Protein AF-A0A7C4YV88-F1 (afdb_monomer_lite)

Structure (mmCIF, N/CA/C/O backbone):
data_AF-A0A7C4YV88-F1
#
_entry.id   AF-A0A7C4YV88-F1
#
loop_
_atom_site.group_PDB
_atom_site.id
_atom_site.type_symbol
_atom_site.label_atom_id
_atom_site.label_alt_id
_atom_site.label_comp_id
_atom_site.label_asym_id
_atom_site.label_entity_id
_atom_site.label_seq_id
_atom_site.pdbx_PDB_ins_code
_atom_site.Cartn_x
_atom_site.Cartn_y
_atom_site.Cartn_z
_atom_site.occupancy
_atom_site.B_iso_or_equiv
_atom_site.auth_seq_id
_atom_site.auth_comp_id
_atom_site.auth_asym_id
_atom_site.auth_atom_id
_atom_site.pdbx_PDB_model_num
ATOM 1 N N . MET A 1 1 ? -19.967 -22.115 -76.840 1.00 42.91 1 MET A N 1
ATOM 2 C CA . MET A 1 1 ? -19.398 -22.724 -75.615 1.00 42.91 1 MET A CA 1
ATOM 3 C C . MET A 1 1 ? -19.551 -21.742 -74.465 1.00 42.91 1 MET A C 1
ATOM 5 O O . MET A 1 1 ? -18.918 -20.696 -74.472 1.00 42.91 1 MET A O 1
ATOM 9 N N . VAL A 1 2 ? -20.457 -22.049 -73.540 1.00 42.09 2 VAL A N 1
ATOM 10 C CA . VAL A 1 2 ? -20.831 -21.215 -72.390 1.00 42.09 2 VAL A CA 1
ATOM 11 C C . VAL A 1 2 ? -19.817 -21.442 -71.265 1.00 42.09 2 VAL A C 1
ATOM 13 O O . VAL A 1 2 ? -19.615 -22.582 -70.854 1.00 42.09 2 VAL A O 1
ATOM 16 N N . LYS A 1 3 ? -19.170 -20.381 -70.766 1.00 50.91 3 LYS A N 1
ATOM 17 C CA . LYS A 1 3 ? -18.348 -20.429 -69.545 1.00 50.91 3 LYS A CA 1
ATOM 18 C C . LYS A 1 3 ? -18.977 -19.551 -68.467 1.00 50.91 3 LYS A C 1
ATOM 20 O O . LYS A 1 3 ? -18.713 -18.362 -68.365 1.00 50.91 3 LYS A O 1
ATOM 25 N N . SER A 1 4 ? -19.816 -20.192 -67.667 1.00 50.19 4 SER A N 1
ATOM 26 C CA . SER A 1 4 ? -20.224 -19.794 -66.322 1.00 50.19 4 SER A CA 1
ATOM 27 C C . SER A 1 4 ? -19.140 -20.179 -65.307 1.00 50.19 4 SER A C 1
ATOM 29 O O . SER A 1 4 ? -18.711 -21.335 -65.321 1.00 50.19 4 SER A O 1
ATOM 31 N N . LYS A 1 5 ? -18.738 -19.260 -64.416 1.00 51.72 5 LYS A N 1
ATOM 32 C CA . LYS A 1 5 ? -18.224 -19.522 -63.047 1.00 51.72 5 LYS A CA 1
ATOM 33 C C . LYS A 1 5 ? -17.896 -18.175 -62.380 1.00 51.72 5 LYS A C 1
ATOM 35 O O . LYS A 1 5 ? -17.014 -17.467 -62.840 1.00 51.72 5 LYS A O 1
ATOM 40 N N . LEU A 1 6 ? -18.780 -17.683 -61.509 1.00 47.38 6 LEU A N 1
ATOM 41 C CA . LEU A 1 6 ? -18.827 -17.924 -60.054 1.00 47.38 6 LEU A CA 1
ATOM 42 C C . LEU A 1 6 ? -17.802 -17.070 -59.293 1.00 47.38 6 LEU A C 1
ATOM 44 O O . LEU A 1 6 ? -16.628 -17.413 -59.201 1.00 47.38 6 LEU A O 1
ATOM 48 N N . ALA A 1 7 ? -18.303 -15.972 -58.727 1.00 54.31 7 ALA A N 1
ATOM 49 C CA . ALA A 1 7 ? -17.663 -15.227 -57.653 1.00 54.31 7 ALA A CA 1
ATOM 50 C C . ALA A 1 7 ? -17.874 -15.948 -56.307 1.00 54.31 7 ALA A C 1
ATOM 52 O O . ALA A 1 7 ? -18.979 -16.425 -56.045 1.00 54.31 7 ALA A O 1
ATOM 53 N N . PRO A 1 8 ? -16.867 -15.966 -55.424 1.00 54.22 8 PRO A N 1
ATOM 54 C CA . PRO A 1 8 ? -17.064 -16.021 -53.980 1.00 54.22 8 PRO A CA 1
ATOM 55 C C . PRO A 1 8 ? -16.525 -14.708 -53.385 1.00 54.22 8 PRO A C 1
ATOM 57 O O . PRO A 1 8 ? -15.460 -14.231 -53.751 1.00 54.22 8 PRO A O 1
ATOM 60 N N . GLY A 1 9 ? -17.235 -13.998 -52.525 1.00 44.97 9 GLY A N 1
ATOM 61 C CA . GLY A 1 9 ? -17.860 -14.494 -51.311 1.00 44.97 9 GLY A CA 1
ATOM 62 C C . GLY A 1 9 ? -17.464 -13.488 -50.237 1.00 44.97 9 GLY A C 1
ATOM 63 O O . GLY A 1 9 ? -16.348 -13.507 -49.729 1.00 44.97 9 GLY A O 1
ATOM 64 N N . THR A 1 10 ? -18.352 -12.533 -49.998 1.00 45.88 10 THR A N 1
ATOM 65 C CA . THR A 1 10 ? -18.213 -11.438 -49.044 1.00 45.88 10 THR A CA 1
ATOM 66 C C . THR A 1 10 ? -18.183 -12.029 -47.638 1.00 45.88 10 THR A C 1
ATOM 68 O O . THR A 1 10 ? -19.225 -12.374 -47.083 1.00 45.88 10 THR A O 1
ATOM 71 N N . THR A 1 11 ? -16.996 -12.187 -47.054 1.00 50.16 11 THR A N 1
ATOM 72 C CA . THR A 1 11 ? -16.868 -12.594 -45.654 1.00 50.16 11 THR A CA 1
ATOM 73 C C . THR A 1 11 ? -17.312 -11.428 -44.780 1.00 50.16 11 THR A C 1
ATOM 75 O O . THR A 1 11 ? -16.563 -10.482 -44.535 1.00 50.16 11 THR A O 1
ATOM 78 N N . GLN A 1 12 ? -18.568 -11.484 -44.341 1.00 45.22 12 GLN A N 1
ATOM 79 C CA . GLN A 1 12 ? -19.080 -10.688 -43.237 1.00 45.22 12 GLN A CA 1
ATOM 80 C C . GLN A 1 12 ? -18.243 -11.017 -41.996 1.00 45.22 12 GLN A C 1
ATOM 82 O O . GLN A 1 12 ? -18.415 -12.057 -41.367 1.00 45.22 12 GLN A O 1
ATOM 87 N N . ALA A 1 13 ? -17.304 -10.137 -41.656 1.00 46.19 13 ALA A N 1
ATOM 88 C CA . ALA A 1 13 ? -16.702 -10.124 -40.335 1.00 46.19 13 ALA A CA 1
ATOM 89 C C . ALA A 1 13 ? -17.758 -9.581 -39.365 1.00 46.19 13 ALA A C 1
ATOM 91 O O . ALA A 1 13 ? -17.918 -8.370 -39.203 1.00 46.19 13 ALA A O 1
ATOM 92 N N . GLU A 1 14 ? -18.521 -10.497 -38.768 1.00 42.34 14 GLU A N 1
ATOM 93 C CA . GLU A 1 14 ? -19.368 -10.223 -37.616 1.00 42.34 14 GLU A CA 1
ATOM 94 C C . GLU A 1 14 ? -18.524 -9.538 -36.539 1.00 42.34 14 GLU A C 1
ATOM 96 O O . GLU A 1 14 ? -17.633 -10.126 -35.921 1.00 42.34 14 GLU A O 1
ATOM 101 N N . GLY A 1 15 ? -18.799 -8.250 -36.332 1.00 41.09 15 GLY A N 1
ATOM 102 C CA . GLY A 1 15 ? -18.264 -7.484 -35.225 1.00 41.09 15 GLY A CA 1
ATOM 103 C C . GLY A 1 15 ? -18.666 -8.154 -33.919 1.00 41.09 15 GLY A C 1
ATOM 104 O O . GLY A 1 15 ? -19.808 -8.042 -33.470 1.00 41.09 15 GLY A O 1
ATOM 105 N N . ILE A 1 16 ? -17.703 -8.841 -33.306 1.00 46.28 16 ILE A N 1
ATOM 106 C CA . ILE A 1 16 ? -17.766 -9.344 -31.940 1.00 46.28 16 ILE A CA 1
ATOM 107 C C . ILE A 1 16 ? -18.037 -8.134 -31.047 1.00 46.28 16 ILE A C 1
ATOM 109 O O . ILE A 1 16 ? -17.133 -7.377 -30.687 1.00 46.28 16 ILE A O 1
ATOM 113 N N . LYS A 1 17 ? -19.318 -7.928 -30.722 1.00 46.97 17 LYS A N 1
ATOM 114 C CA . LYS A 1 17 ? -19.776 -6.969 -29.722 1.00 46.97 17 LYS A CA 1
ATOM 115 C C . LYS A 1 17 ? -18.948 -7.204 -28.467 1.00 46.97 17 LYS A C 1
ATOM 117 O O . LYS A 1 17 ? -19.039 -8.263 -27.844 1.00 46.97 17 LYS A O 1
ATOM 122 N N . GLN A 1 18 ? -18.115 -6.219 -28.134 1.00 46.09 18 GLN A N 1
ATOM 123 C CA . GLN A 1 18 ? -17.344 -6.172 -26.904 1.00 46.09 18 GLN A CA 1
ATOM 124 C C . GLN A 1 18 ? -18.315 -6.388 -25.745 1.00 46.09 18 GLN A C 1
ATOM 126 O O . GLN A 1 18 ? -19.081 -5.498 -25.378 1.00 46.09 18 GLN A O 1
ATOM 131 N N . ARG A 1 19 ? -18.326 -7.605 -25.195 1.00 41.31 19 ARG A N 1
ATOM 132 C CA . ARG A 1 19 ? -19.045 -7.900 -23.962 1.00 41.31 19 ARG A CA 1
ATOM 133 C C . ARG A 1 19 ? -18.463 -6.969 -22.909 1.00 41.31 19 ARG A C 1
ATOM 135 O O . ARG A 1 19 ? -17.307 -7.131 -22.517 1.00 41.31 19 ARG A O 1
ATOM 142 N N . HIS A 1 20 ? -19.254 -5.984 -22.491 1.00 45.34 20 HIS A N 1
ATOM 143 C CA . HIS A 1 20 ? -19.019 -5.207 -21.286 1.00 45.34 20 HIS A CA 1
ATOM 144 C C . HIS A 1 20 ? -18.694 -6.193 -20.159 1.00 45.34 20 HIS A C 1
ATOM 146 O O . HIS A 1 20 ? -19.582 -6.868 -19.641 1.00 45.34 20 HIS A O 1
ATOM 152 N N . ARG A 1 21 ? -17.407 -6.329 -19.813 1.00 40.47 21 ARG A N 1
ATOM 153 C CA . ARG A 1 21 ? -16.995 -7.047 -18.608 1.00 40.47 21 ARG A CA 1
ATOM 154 C C . ARG A 1 21 ? -17.594 -6.270 -17.445 1.00 40.47 21 ARG A C 1
ATOM 156 O O . ARG A 1 21 ? -17.123 -5.176 -17.133 1.00 40.47 21 ARG A O 1
ATOM 163 N N . LEU A 1 22 ? -18.666 -6.804 -16.866 1.00 42.97 22 LEU A N 1
ATOM 164 C CA . LEU A 1 22 ? -19.236 -6.283 -15.632 1.00 42.97 22 LEU A CA 1
ATOM 165 C C . LEU A 1 22 ? -18.100 -6.170 -14.599 1.00 42.97 22 LEU A C 1
ATOM 167 O O . LEU A 1 22 ? -17.268 -7.079 -14.513 1.00 42.97 22 LEU A O 1
ATOM 171 N N . PRO A 1 23 ? -18.004 -5.053 -13.860 1.00 47.19 23 PRO A N 1
ATOM 172 C CA . PRO A 1 23 ? -16.955 -4.877 -12.871 1.00 47.19 23 PRO A CA 1
ATOM 173 C C . PRO A 1 23 ? -17.086 -5.971 -11.811 1.00 47.19 23 PRO A C 1
ATOM 175 O O . PRO A 1 23 ? -18.147 -6.135 -11.210 1.00 47.19 23 PRO A O 1
ATOM 178 N N . ILE A 1 24 ? -16.000 -6.717 -11.604 1.00 53.12 24 ILE A N 1
ATOM 179 C CA . ILE A 1 24 ? -15.867 -7.716 -10.541 1.00 53.12 24 ILE A CA 1
ATOM 180 C C . ILE A 1 24 ? -16.246 -7.014 -9.228 1.00 53.12 24 ILE A C 1
ATOM 182 O O . ILE A 1 24 ? -15.620 -6.018 -8.859 1.00 53.12 24 ILE A O 1
ATOM 186 N N . ARG A 1 25 ? -17.318 -7.460 -8.560 1.00 57.09 25 ARG A N 1
ATOM 187 C CA . ARG A 1 25 ? -17.655 -6.993 -7.207 1.00 57.09 25 ARG A CA 1
ATOM 188 C C . ARG A 1 25 ? -16.553 -7.522 -6.293 1.00 57.09 25 ARG A C 1
ATOM 190 O O . ARG A 1 25 ? -16.516 -8.715 -6.031 1.00 57.09 25 ARG A O 1
ATOM 197 N N . MET A 1 26 ? -15.623 -6.654 -5.900 1.00 66.88 26 MET A N 1
ATOM 198 C CA . MET A 1 26 ? -14.393 -7.077 -5.217 1.00 66.88 26 MET A CA 1
ATOM 199 C C . MET A 1 26 ? -14.636 -7.461 -3.754 1.00 66.88 26 MET A C 1
ATOM 201 O O . MET A 1 26 ? -13.850 -8.223 -3.223 1.00 66.88 26 MET A O 1
ATOM 205 N N . GLY A 1 27 ? -15.729 -7.015 -3.125 1.00 81.00 27 GLY A N 1
ATOM 206 C CA . GLY A 1 27 ? -16.135 -7.460 -1.790 1.00 81.00 27 GLY A CA 1
ATOM 207 C C . GLY A 1 27 ? -16.784 -6.347 -0.971 1.00 81.00 27 GLY A C 1
ATOM 208 O O . GLY A 1 27 ? -17.067 -5.257 -1.481 1.00 81.00 27 GLY A O 1
ATOM 209 N N . GLU A 1 28 ? -17.024 -6.615 0.309 1.00 87.56 28 GLU A N 1
ATOM 210 C CA . GLU A 1 28 ? -17.606 -5.638 1.228 1.00 87.56 28 GLU A CA 1
ATOM 211 C C . GLU A 1 28 ? -16.570 -4.590 1.681 1.00 87.56 28 GLU A C 1
ATOM 213 O O . GLU A 1 28 ? -15.456 -4.952 2.073 1.00 87.56 28 GLU A O 1
ATOM 218 N N . PRO A 1 29 ? -16.915 -3.284 1.698 1.00 91.31 29 PRO A N 1
ATOM 219 C CA . PRO A 1 29 ? -16.024 -2.239 2.205 1.00 91.31 29 PRO A CA 1
ATOM 220 C C . PRO A 1 29 ? -15.561 -2.490 3.640 1.00 91.31 29 PRO A C 1
ATOM 222 O O . PRO A 1 29 ? -14.413 -2.216 3.974 1.00 91.31 29 PRO A O 1
ATOM 225 N N . VAL A 1 30 ? -16.448 -3.025 4.481 1.00 90.25 30 VAL A N 1
ATOM 226 C CA . VAL A 1 30 ? -16.173 -3.263 5.902 1.00 90.25 30 VAL A CA 1
ATOM 227 C C . VAL A 1 30 ? -15.065 -4.301 6.074 1.00 90.25 30 VAL A C 1
ATOM 229 O O . VAL A 1 30 ? -14.144 -4.083 6.860 1.00 90.25 30 VAL A O 1
ATOM 232 N N . VAL A 1 31 ? -15.092 -5.377 5.280 1.00 89.38 31 VAL A N 1
ATOM 233 C CA . VAL A 1 31 ? -14.034 -6.399 5.261 1.00 89.38 31 VAL A CA 1
ATOM 234 C C . VAL A 1 31 ? -12.698 -5.775 4.868 1.00 89.38 31 VAL A C 1
ATOM 236 O O . VAL A 1 31 ? -11.709 -5.956 5.575 1.00 89.38 31 VAL A O 1
ATOM 239 N N . PHE A 1 32 ? -12.681 -4.952 3.815 1.00 93.31 32 PHE A N 1
ATOM 240 C CA . PHE A 1 32 ? -11.471 -4.246 3.389 1.00 93.31 32 PHE A CA 1
ATOM 241 C C . PHE A 1 32 ? -10.896 -3.341 4.485 1.00 93.31 32 PHE A C 1
ATOM 243 O O . PHE A 1 32 ? -9.698 -3.386 4.769 1.00 93.31 32 PHE A O 1
ATOM 250 N N . ALA A 1 33 ? -11.743 -2.517 5.110 1.00 92.19 33 ALA A N 1
ATOM 251 C CA . ALA A 1 33 ? -11.343 -1.622 6.193 1.00 92.19 33 ALA A CA 1
ATOM 252 C C . ALA A 1 33 ? -10.734 -2.398 7.364 1.00 92.19 33 ALA A C 1
ATOM 254 O O . ALA A 1 33 ? -9.630 -2.080 7.815 1.00 92.19 33 ALA A O 1
ATOM 255 N N . ARG A 1 34 ? -11.438 -3.444 7.815 1.00 92.25 34 ARG A N 1
ATOM 256 C CA . ARG A 1 34 ? -11.011 -4.329 8.901 1.00 92.25 34 ARG A CA 1
ATOM 257 C C . ARG A 1 34 ? -9.656 -4.955 8.594 1.00 92.25 34 ARG A C 1
ATOM 259 O O . ARG A 1 34 ? -8.748 -4.862 9.412 1.00 92.25 34 ARG A O 1
ATOM 266 N N . ASN A 1 35 ? -9.510 -5.536 7.410 1.00 92.62 35 ASN A N 1
ATOM 267 C CA . ASN A 1 35 ? -8.296 -6.209 6.967 1.00 92.62 35 ASN A CA 1
ATOM 268 C C . ASN A 1 35 ? -7.102 -5.251 6.890 1.00 92.62 35 ASN A C 1
ATOM 270 O O . ASN A 1 35 ? -6.042 -5.530 7.445 1.00 92.62 35 ASN A O 1
ATOM 274 N N . LEU A 1 36 ? -7.274 -4.087 6.259 1.00 93.19 36 LEU A N 1
ATOM 275 C CA . LEU A 1 36 ? -6.204 -3.096 6.155 1.00 93.19 36 LEU A CA 1
ATOM 276 C C . LEU A 1 36 ? -5.803 -2.548 7.531 1.00 93.19 36 LEU A C 1
ATOM 278 O O . LEU A 1 36 ? -4.615 -2.349 7.799 1.00 93.19 36 LEU A O 1
ATOM 282 N N . ARG A 1 37 ? -6.779 -2.325 8.420 1.00 90.94 37 ARG A N 1
ATOM 283 C CA . ARG A 1 37 ? -6.523 -1.907 9.803 1.00 90.94 37 ARG A CA 1
ATOM 284 C C . ARG A 1 37 ? -5.748 -2.978 10.565 1.00 90.94 37 ARG A C 1
ATOM 286 O O . ARG A 1 37 ? -4.749 -2.646 11.192 1.00 90.94 37 ARG A O 1
ATOM 293 N N . LEU A 1 38 ? -6.164 -4.238 10.464 1.00 89.56 38 LEU A N 1
ATOM 294 C CA . LEU A 1 38 ? -5.508 -5.373 11.109 1.00 89.56 38 LEU A CA 1
ATOM 295 C C . LEU A 1 38 ? -4.048 -5.505 10.664 1.00 89.56 38 LEU A C 1
ATOM 297 O O . LEU A 1 38 ? -3.160 -5.524 11.507 1.00 89.56 38 LEU A O 1
ATOM 301 N N . LEU A 1 39 ? -3.788 -5.481 9.355 1.00 91.19 39 LEU A N 1
ATOM 302 C CA . LEU A 1 39 ? -2.430 -5.512 8.801 1.00 91.19 39 LEU A CA 1
ATOM 303 C C . LEU A 1 39 ? -1.554 -4.355 9.303 1.00 91.19 39 LEU A C 1
ATOM 305 O O . LEU A 1 39 ? -0.368 -4.537 9.579 1.00 91.19 39 LEU A O 1
ATOM 309 N N . THR A 1 40 ?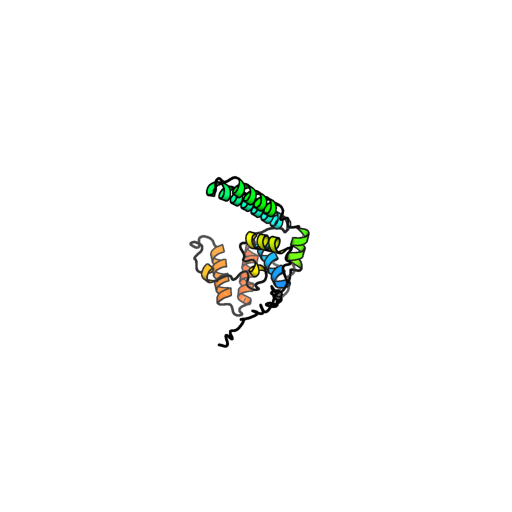 -2.139 -3.161 9.423 1.00 88.44 40 THR A N 1
ATOM 310 C CA . THR A 1 40 ? -1.437 -1.969 9.919 1.00 88.44 40 THR A CA 1
ATOM 311 C C . THR A 1 40 ? -1.064 -2.130 11.399 1.00 88.44 40 THR A C 1
ATOM 313 O O . THR A 1 40 ? 0.084 -1.892 11.770 1.00 88.44 40 THR A O 1
ATOM 316 N N . VAL A 1 41 ? -2.003 -2.611 12.222 1.00 87.12 41 VAL A N 1
ATOM 317 C CA . VAL A 1 41 ? -1.805 -2.852 13.662 1.00 87.12 41 VAL A CA 1
ATOM 318 C C . VAL A 1 41 ? -0.818 -3.990 13.919 1.00 87.12 41 VAL A C 1
ATOM 320 O O . VAL A 1 41 ? 0.058 -3.843 14.761 1.00 87.12 41 VAL A O 1
ATOM 323 N N . MET A 1 42 ? -0.892 -5.091 13.168 1.00 87.12 42 MET A N 1
ATOM 324 C CA . MET A 1 42 ? 0.029 -6.227 13.318 1.00 87.12 42 MET A CA 1
ATOM 325 C C . MET A 1 42 ? 1.488 -5.860 13.049 1.00 87.12 42 MET A C 1
ATOM 327 O O . MET A 1 42 ? 2.390 -6.497 13.581 1.00 87.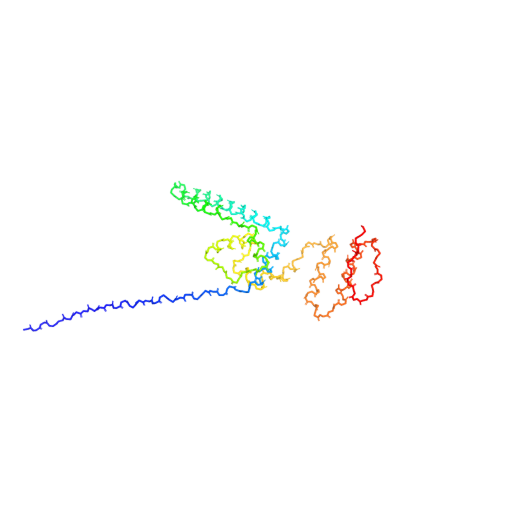12 42 MET A O 1
ATOM 331 N N . ARG A 1 43 ? 1.734 -4.833 12.229 1.00 85.94 43 ARG A N 1
ATOM 332 C CA . ARG A 1 43 ? 3.080 -4.294 12.013 1.00 85.94 43 ARG A CA 1
ATOM 333 C C . ARG A 1 43 ? 3.473 -3.192 12.999 1.00 85.94 43 ARG A C 1
ATOM 335 O O . ARG A 1 43 ? 4.568 -2.658 12.867 1.00 85.94 43 ARG A O 1
ATOM 342 N N . GLY A 1 44 ? 2.603 -2.839 13.945 1.00 87.69 44 GLY A N 1
ATOM 343 C CA . GLY A 1 44 ? 2.840 -1.763 14.907 1.00 87.69 44 GLY A CA 1
ATOM 344 C C . GLY A 1 44 ? 2.994 -0.392 14.248 1.00 87.69 44 GLY A C 1
ATOM 345 O O . GLY A 1 44 ? 3.748 0.433 14.747 1.00 87.69 44 GLY A O 1
ATOM 346 N N . LEU A 1 45 ? 2.338 -0.164 13.103 1.00 89.75 45 LEU A N 1
ATOM 347 C CA . LEU A 1 45 ? 2.504 1.061 12.321 1.00 89.75 45 LEU A CA 1
ATOM 348 C C . LEU A 1 45 ? 1.332 2.020 12.525 1.00 89.75 45 LEU A C 1
ATOM 350 O O . LEU A 1 45 ? 0.168 1.623 12.570 1.00 89.75 45 LEU A O 1
ATOM 354 N N . THR A 1 46 ? 1.631 3.311 12.524 1.00 94.12 46 THR A N 1
ATOM 355 C CA . THR A 1 46 ? 0.652 4.371 12.265 1.00 94.12 46 THR A CA 1
ATOM 356 C C . THR A 1 46 ? 0.323 4.464 10.768 1.00 94.12 46 THR A C 1
ATOM 358 O O . THR A 1 46 ? 1.001 3.891 9.909 1.00 94.12 46 THR A O 1
ATOM 361 N N . ALA A 1 47 ? -0.727 5.213 10.410 1.00 90.50 47 ALA A N 1
ATOM 362 C CA . ALA A 1 47 ? -1.076 5.441 9.004 1.00 90.50 47 ALA A CA 1
ATOM 363 C C . ALA A 1 47 ? 0.047 6.173 8.244 1.00 90.50 47 ALA A C 1
ATOM 365 O O . ALA A 1 47 ? 0.304 5.886 7.074 1.00 90.50 47 ALA A O 1
ATOM 366 N N . GLU A 1 48 ? 0.724 7.106 8.910 1.00 93.62 48 GLU A N 1
ATOM 367 C CA . GLU A 1 48 ? 1.848 7.879 8.384 1.00 93.62 48 GLU A CA 1
ATOM 368 C C . GLU A 1 48 ? 3.042 6.974 8.103 1.00 93.62 48 GLU A C 1
ATOM 370 O O . GLU A 1 48 ? 3.610 7.017 7.010 1.00 93.62 48 GLU A O 1
ATOM 375 N N . GLU A 1 49 ? 3.389 6.124 9.067 1.00 93.62 49 GLU A N 1
ATOM 376 C CA . GLU A 1 49 ? 4.484 5.166 8.943 1.00 93.62 49 GLU A CA 1
ATOM 377 C C . GLU A 1 49 ? 4.195 4.114 7.881 1.00 93.62 49 GLU A C 1
ATOM 379 O O . GLU A 1 49 ? 5.077 3.809 7.083 1.00 93.62 49 GLU A O 1
ATOM 384 N N . ALA A 1 50 ? 2.957 3.621 7.785 1.00 92.56 50 ALA A N 1
ATOM 385 C CA . ALA A 1 50 ? 2.551 2.725 6.708 1.00 92.56 50 ALA A CA 1
ATOM 386 C C . ALA A 1 50 ? 2.716 3.399 5.335 1.00 92.56 50 ALA A C 1
ATOM 388 O O . ALA A 1 50 ? 3.325 2.828 4.430 1.00 92.56 50 ALA A O 1
ATOM 389 N N . CYS A 1 51 ? 2.255 4.646 5.175 1.00 93.94 51 CYS A N 1
ATOM 390 C CA . CYS A 1 51 ? 2.426 5.395 3.926 1.00 93.94 51 CYS A CA 1
ATOM 391 C C . CYS A 1 51 ? 3.906 5.632 3.588 1.00 93.94 51 CYS A C 1
ATOM 393 O O . CYS A 1 51 ? 4.305 5.490 2.428 1.00 93.94 51 CYS A O 1
ATOM 395 N N . LYS A 1 52 ? 4.726 5.971 4.591 1.00 93.50 52 LYS A N 1
ATOM 396 C CA . LYS A 1 52 ? 6.174 6.157 4.439 1.00 93.50 52 LYS A CA 1
ATOM 397 C C . LYS A 1 52 ? 6.860 4.846 4.049 1.00 93.50 52 LYS A C 1
ATOM 399 O O . LYS A 1 52 ? 7.617 4.832 3.082 1.00 93.50 52 LYS A O 1
ATOM 404 N N . GLY A 1 53 ? 6.527 3.748 4.722 1.00 93.25 53 GLY A N 1
ATOM 405 C CA . GLY A 1 53 ? 7.046 2.411 4.444 1.00 93.25 53 GLY A CA 1
ATOM 406 C C . GLY A 1 53 ? 6.703 1.929 3.035 1.00 93.25 53 GLY A C 1
ATOM 407 O O . GLY A 1 53 ? 7.579 1.432 2.327 1.00 93.25 53 GLY A O 1
ATOM 408 N N . ILE A 1 54 ? 5.469 2.155 2.572 1.00 93.44 54 ILE A N 1
ATOM 409 C CA . ILE A 1 54 ? 5.072 1.839 1.191 1.00 93.44 54 ILE A CA 1
ATOM 410 C C . ILE A 1 54 ? 5.894 2.664 0.191 1.00 93.44 54 ILE A C 1
ATOM 412 O O . ILE A 1 54 ? 6.387 2.124 -0.800 1.00 93.44 54 ILE A O 1
ATOM 416 N N . ALA A 1 55 ? 6.080 3.963 0.441 1.00 91.50 55 ALA A N 1
ATOM 417 C CA . ALA A 1 55 ? 6.873 4.821 -0.437 1.00 91.50 55 ALA A CA 1
ATOM 418 C C . ALA A 1 55 ? 8.354 4.399 -0.487 1.00 91.50 55 ALA A C 1
ATOM 420 O O . ALA A 1 55 ? 8.958 4.393 -1.561 1.00 91.50 55 ALA A O 1
ATOM 421 N N . GLU A 1 56 ? 8.943 4.029 0.651 1.00 93.06 56 GLU A N 1
ATOM 422 C CA . GLU A 1 56 ? 10.319 3.530 0.729 1.00 93.06 56 GLU A CA 1
ATOM 423 C C . GLU A 1 56 ? 10.487 2.188 0.012 1.00 93.06 56 GLU A C 1
ATOM 425 O O . GLU A 1 56 ? 11.433 2.031 -0.761 1.00 93.06 56 GLU A O 1
ATOM 430 N N . MET A 1 57 ? 9.548 1.255 0.192 1.00 94.81 57 MET A N 1
ATOM 431 C CA . MET A 1 57 ? 9.529 -0.018 -0.531 1.00 94.81 57 MET A CA 1
ATOM 432 C C . MET A 1 57 ? 9.510 0.212 -2.046 1.00 94.81 57 MET A C 1
ATOM 434 O O . MET A 1 57 ? 10.349 -0.332 -2.761 1.00 94.81 57 MET A O 1
ATOM 438 N N . LEU A 1 58 ? 8.609 1.067 -2.540 1.00 91.75 58 LEU A N 1
ATOM 439 C CA . LEU A 1 58 ? 8.503 1.361 -3.971 1.00 91.75 58 LEU A CA 1
ATOM 440 C C . LEU A 1 58 ? 9.770 2.009 -4.540 1.00 91.75 58 LEU A C 1
ATOM 442 O O . LEU A 1 58 ? 10.133 1.735 -5.683 1.00 91.75 58 LEU A O 1
ATOM 446 N N . ARG A 1 59 ? 10.461 2.852 -3.760 1.00 89.44 59 ARG A N 1
ATOM 447 C CA . ARG A 1 59 ? 11.761 3.418 -4.158 1.00 89.44 59 ARG A CA 1
ATOM 448 C C . ARG A 1 59 ? 12.825 2.331 -4.274 1.00 89.44 59 ARG A C 1
ATOM 450 O O . ARG A 1 59 ? 13.487 2.261 -5.303 1.00 89.44 59 ARG A O 1
ATOM 457 N N . ARG A 1 60 ? 12.944 1.458 -3.269 1.00 90.56 60 ARG A N 1
ATOM 458 C CA . ARG A 1 60 ? 13.908 0.344 -3.282 1.00 90.56 60 ARG A CA 1
ATOM 459 C C . ARG A 1 60 ? 13.663 -0.605 -4.455 1.00 90.56 60 ARG A C 1
ATOM 461 O O . ARG A 1 60 ? 14.609 -0.970 -5.141 1.00 90.56 60 ARG A O 1
ATOM 468 N N . GLU A 1 61 ? 12.407 -0.960 -4.723 1.00 89.19 61 GLU A N 1
ATOM 469 C CA . GLU A 1 61 ? 12.041 -1.809 -5.867 1.00 89.19 61 GLU A CA 1
ATOM 470 C C . GLU A 1 61 ? 12.359 -1.144 -7.208 1.00 89.19 61 GLU A C 1
ATOM 472 O O . GLU A 1 61 ? 12.867 -1.795 -8.119 1.00 89.19 61 GLU A O 1
ATOM 477 N N . ALA A 1 62 ? 12.077 0.153 -7.331 1.00 88.12 62 ALA A N 1
ATOM 478 C CA . ALA A 1 62 ? 12.378 0.917 -8.533 1.00 88.12 62 ALA A CA 1
ATOM 479 C C . ALA A 1 62 ? 13.876 0.955 -8.841 1.00 88.12 62 ALA A C 1
ATOM 481 O O . ALA A 1 62 ? 14.270 0.809 -10.000 1.00 88.12 62 ALA A O 1
ATOM 482 N N . ASP A 1 63 ? 14.691 1.119 -7.805 1.00 87.38 63 ASP A N 1
ATOM 483 C CA . ASP A 1 63 ? 16.140 1.212 -7.934 1.00 87.38 63 ASP A CA 1
ATOM 484 C C . ASP A 1 63 ? 16.736 -0.164 -8.240 1.00 87.38 63 ASP A C 1
ATOM 486 O O . ASP A 1 63 ? 17.466 -0.312 -9.219 1.00 87.38 63 ASP A O 1
ATOM 490 N N . ALA A 1 64 ? 16.302 -1.197 -7.513 1.00 88.56 64 ALA A N 1
ATOM 491 C CA . ALA A 1 64 ? 16.717 -2.573 -7.757 1.00 88.56 64 ALA A CA 1
ATOM 492 C C . ALA A 1 64 ? 16.344 -3.062 -9.167 1.00 88.56 64 ALA A C 1
ATOM 494 O O . ALA A 1 64 ? 17.138 -3.741 -9.816 1.00 88.56 64 ALA A O 1
ATOM 495 N N . GLU A 1 65 ? 15.151 -2.729 -9.668 1.00 85.81 65 GLU A N 1
ATOM 496 C CA . GLU A 1 65 ? 14.734 -3.114 -11.020 1.00 85.81 65 GLU A CA 1
ATOM 497 C C . GLU A 1 65 ? 15.570 -2.409 -12.092 1.00 85.81 65 GLU A C 1
ATOM 499 O O . GLU A 1 65 ? 16.000 -3.043 -13.056 1.00 85.81 65 GLU A O 1
ATOM 504 N N . ARG A 1 66 ? 15.839 -1.110 -11.918 1.00 82.00 66 ARG A N 1
ATOM 505 C CA . ARG A 1 66 ? 16.702 -0.350 -12.829 1.00 82.00 66 ARG A CA 1
ATOM 506 C C . ARG A 1 66 ? 18.097 -0.971 -12.908 1.00 82.00 66 ARG A C 1
ATOM 508 O O . ARG A 1 66 ? 18.616 -1.151 -14.009 1.00 82.00 66 ARG A O 1
ATOM 515 N N . ASP A 1 67 ? 18.668 -1.324 -11.763 1.00 85.81 67 ASP A N 1
ATOM 516 C CA . ASP A 1 67 ? 20.018 -1.874 -11.683 1.00 85.81 67 ASP A CA 1
ATOM 517 C C . ASP A 1 67 ? 20.061 -3.309 -12.259 1.00 85.81 67 ASP A C 1
ATOM 519 O O . ASP A 1 67 ? 20.944 -3.637 -13.048 1.00 85.81 67 ASP A O 1
ATOM 523 N N . ARG A 1 68 ? 19.033 -4.139 -12.018 1.00 86.88 68 ARG A N 1
ATOM 524 C CA . ARG A 1 68 ? 18.906 -5.479 -12.637 1.00 86.88 68 ARG A CA 1
ATOM 525 C C . ARG A 1 68 ? 18.753 -5.453 -14.154 1.00 86.88 68 ARG A C 1
ATOM 527 O O . ARG A 1 68 ? 19.179 -6.398 -14.819 1.00 86.88 68 ARG A O 1
ATOM 534 N N . VAL A 1 69 ? 18.053 -4.459 -14.703 1.00 84.00 69 VAL A N 1
ATOM 535 C CA . VAL A 1 69 ? 17.914 -4.318 -16.161 1.00 84.00 69 VAL A CA 1
ATOM 536 C C . VAL A 1 69 ? 19.258 -3.936 -16.766 1.00 84.00 69 VAL A C 1
ATOM 538 O O . VAL A 1 69 ? 19.655 -4.537 -17.765 1.00 84.00 69 VAL A O 1
ATOM 541 N N . TRP A 1 70 ? 19.971 -3.002 -16.131 1.00 78.19 70 TRP A N 1
ATOM 542 C CA . TRP A 1 70 ? 21.310 -2.604 -16.549 1.00 78.19 70 TRP A CA 1
ATOM 543 C C . TRP A 1 70 ? 22.268 -3.796 -16.616 1.00 78.19 70 TRP A C 1
ATOM 545 O O . TRP A 1 70 ? 22.850 -4.033 -17.672 1.00 78.19 70 TRP A O 1
ATOM 555 N N . GLU A 1 71 ? 22.351 -4.595 -15.550 1.00 84.12 71 GLU A N 1
ATOM 556 C CA . GLU A 1 71 ? 23.242 -5.763 -15.514 1.00 84.12 71 GLU A CA 1
ATOM 557 C C . GLU A 1 71 ? 22.900 -6.811 -16.586 1.00 84.12 71 GLU A C 1
ATOM 559 O O . GLU A 1 71 ? 23.796 -7.419 -17.170 1.00 84.12 71 GLU A O 1
ATOM 564 N N . ARG A 1 72 ? 21.607 -7.004 -16.892 1.00 85.38 72 ARG A N 1
ATOM 565 C CA . ARG A 1 72 ? 21.157 -8.001 -17.880 1.00 85.38 72 ARG A CA 1
ATOM 566 C C . ARG A 1 72 ? 21.368 -7.592 -19.329 1.00 85.38 72 ARG A C 1
ATOM 568 O O . ARG A 1 72 ? 21.694 -8.444 -20.145 1.00 85.38 72 ARG A O 1
ATOM 575 N N . THR A 1 73 ? 21.093 -6.336 -19.664 1.00 85.88 73 THR A N 1
ATOM 576 C CA . THR A 1 73 ? 21.063 -5.901 -21.069 1.00 85.88 73 THR A CA 1
ATOM 577 C C . THR A 1 73 ? 22.313 -5.140 -21.473 1.00 85.88 73 THR A C 1
ATOM 579 O O . THR A 1 73 ? 22.697 -5.222 -22.634 1.00 85.88 73 THR A O 1
ATOM 582 N N . LYS A 1 74 ? 22.947 -4.402 -20.545 1.00 84.25 74 LYS A N 1
ATOM 583 C CA . LYS A 1 74 ? 24.036 -3.443 -20.829 1.00 84.25 74 LYS A CA 1
ATOM 584 C C . LYS A 1 74 ? 23.711 -2.471 -21.978 1.00 84.25 74 LYS A C 1
ATOM 586 O O . LYS A 1 74 ? 24.606 -1.848 -22.540 1.00 84.25 74 LYS A O 1
ATOM 591 N N . ASP A 1 75 ? 22.424 -2.326 -22.290 1.00 85.19 75 ASP A N 1
ATOM 592 C CA . ASP A 1 75 ? 21.887 -1.525 -23.381 1.00 85.19 75 ASP A CA 1
ATOM 593 C C . ASP A 1 75 ? 21.313 -0.217 -22.822 1.00 85.19 75 ASP A C 1
ATOM 595 O O . ASP A 1 75 ? 20.641 -0.180 -21.782 1.00 85.19 75 ASP A O 1
ATOM 599 N N . SER A 1 76 ? 21.601 0.876 -23.520 1.00 80.38 76 SER A N 1
ATOM 600 C CA . SER A 1 76 ? 21.184 2.227 -23.159 1.00 80.38 76 SER A CA 1
ATOM 601 C C . SER A 1 76 ? 19.666 2.398 -23.263 1.00 80.38 76 SER A C 1
ATOM 603 O O . SER A 1 76 ? 19.052 3.002 -22.378 1.00 80.38 76 SER A O 1
ATOM 605 N N . ASP A 1 77 ? 19.029 1.808 -24.277 1.00 85.94 77 ASP A N 1
ATOM 606 C CA . ASP A 1 77 ? 17.592 1.984 -24.515 1.00 85.94 77 ASP A CA 1
ATOM 607 C C . ASP A 1 77 ? 16.754 1.214 -23.488 1.00 85.94 77 ASP A C 1
ATOM 609 O O . ASP A 1 77 ? 15.814 1.757 -22.887 1.00 85.94 77 ASP A O 1
ATOM 613 N N . ALA A 1 78 ? 17.163 -0.020 -23.177 1.00 79.56 78 ALA A N 1
ATOM 614 C CA . ALA A 1 78 ? 16.591 -0.805 -22.086 1.00 79.56 78 ALA A CA 1
ATOM 615 C C . ALA A 1 78 ? 16.728 -0.083 -20.731 1.00 79.56 78 ALA A C 1
ATOM 617 O O . ALA A 1 78 ? 15.784 -0.049 -19.929 1.00 79.56 78 ALA A O 1
ATOM 618 N N . ARG A 1 79 ? 17.869 0.579 -20.493 1.00 79.56 79 ARG A N 1
ATOM 619 C CA . ARG A 1 79 ? 18.094 1.397 -19.294 1.00 79.56 79 ARG A CA 1
ATOM 620 C C . ARG A 1 79 ? 17.172 2.614 -19.244 1.00 79.56 79 ARG A C 1
ATOM 622 O O . ARG A 1 79 ? 16.628 2.915 -18.178 1.00 79.56 79 ARG A O 1
ATOM 629 N N . GLN A 1 80 ? 16.961 3.314 -20.358 1.00 84.50 80 GLN A N 1
ATOM 630 C CA . GLN A 1 80 ? 16.039 4.452 -20.402 1.00 84.50 80 GLN A CA 1
ATOM 631 C C . GLN A 1 80 ? 14.597 4.025 -20.106 1.00 84.50 80 GLN A C 1
ATOM 633 O O . GLN A 1 80 ? 13.906 4.692 -19.329 1.00 84.50 80 GLN A O 1
ATOM 638 N N . ALA A 1 81 ? 14.148 2.896 -20.661 1.00 85.00 81 ALA A N 1
ATOM 639 C CA . ALA A 1 81 ? 12.825 2.346 -20.377 1.00 85.00 81 ALA A CA 1
ATOM 640 C C . ALA A 1 81 ? 12.665 1.968 -18.892 1.00 85.00 81 ALA A C 1
ATOM 642 O O . ALA A 1 81 ? 11.675 2.348 -18.254 1.00 85.00 81 ALA A O 1
ATOM 643 N N . ALA A 1 82 ? 13.664 1.300 -18.305 1.00 82.38 82 ALA A N 1
ATOM 644 C CA . ALA A 1 82 ? 13.669 0.957 -16.883 1.00 82.38 82 ALA A CA 1
ATOM 645 C C . ALA A 1 82 ? 13.691 2.202 -15.983 1.00 82.38 82 ALA A C 1
ATOM 647 O O . ALA A 1 82 ? 12.964 2.263 -14.994 1.00 82.38 82 ALA A O 1
ATOM 648 N N . SER A 1 83 ? 14.451 3.233 -16.360 1.00 84.06 83 SER A N 1
ATOM 649 C CA . SER A 1 83 ? 14.494 4.515 -15.651 1.00 84.06 83 SER A CA 1
ATOM 650 C C . SER A 1 83 ? 13.131 5.217 -15.655 1.00 84.06 83 SER A C 1
ATOM 652 O O . SER A 1 83 ? 12.658 5.659 -14.606 1.00 84.06 83 SER A O 1
ATOM 654 N N . LYS A 1 84 ? 12.433 5.245 -16.802 1.00 87.69 84 LYS A N 1
ATOM 655 C CA . LYS A 1 84 ? 11.063 5.783 -16.897 1.00 87.69 84 LYS A CA 1
ATOM 656 C C . LYS A 1 84 ? 10.097 5.016 -15.988 1.00 87.69 84 LYS A C 1
ATOM 658 O O . LYS A 1 84 ? 9.335 5.632 -15.241 1.00 87.69 84 LYS A O 1
ATOM 663 N N . LYS A 1 85 ? 10.164 3.680 -15.983 1.00 83.94 85 LYS A N 1
ATOM 664 C CA . LYS A 1 85 ? 9.351 2.825 -15.097 1.00 83.94 85 LYS A CA 1
ATOM 665 C C . LYS A 1 85 ? 9.659 3.085 -13.616 1.00 83.94 85 LYS A C 1
ATOM 667 O O . LYS A 1 85 ? 8.736 3.233 -12.816 1.00 83.94 85 LYS A O 1
ATOM 672 N N . ALA A 1 86 ? 10.936 3.214 -13.260 1.00 83.31 86 ALA A N 1
ATOM 673 C CA . ALA A 1 86 ? 11.378 3.549 -11.910 1.00 83.31 86 ALA A CA 1
ATOM 674 C C . ALA A 1 86 ? 10.852 4.925 -11.464 1.00 83.31 86 ALA A C 1
ATOM 676 O O . ALA A 1 86 ? 10.313 5.061 -10.366 1.00 83.31 86 ALA A O 1
ATOM 677 N N . GLN A 1 87 ? 10.910 5.937 -12.336 1.00 85.56 87 GLN A N 1
ATOM 678 C CA . GLN A 1 87 ? 10.329 7.255 -12.067 1.00 85.56 87 GLN A CA 1
ATOM 679 C C . GLN A 1 87 ? 8.812 7.193 -11.847 1.00 85.56 87 GLN A C 1
ATOM 681 O O . GLN A 1 87 ? 8.305 7.854 -10.940 1.00 85.56 87 GLN A O 1
ATOM 686 N N . MET A 1 88 ? 8.082 6.388 -12.626 1.00 84.25 88 MET A N 1
ATOM 687 C CA . MET A 1 88 ? 6.642 6.195 -12.417 1.00 84.25 88 MET A CA 1
ATOM 688 C C . MET A 1 88 ? 6.343 5.560 -11.056 1.00 84.25 88 MET A C 1
ATOM 690 O O . MET A 1 88 ? 5.441 6.026 -10.365 1.00 84.25 88 MET A O 1
ATOM 694 N N . MET A 1 89 ? 7.114 4.553 -10.634 1.00 81.12 89 MET A N 1
ATOM 695 C CA . MET A 1 89 ? 6.937 3.928 -9.316 1.00 81.12 89 MET A CA 1
ATOM 696 C C . MET A 1 89 ? 7.231 4.903 -8.172 1.00 81.12 89 MET A C 1
ATOM 698 O O . MET A 1 89 ? 6.450 4.993 -7.230 1.00 81.12 89 MET A O 1
ATOM 702 N N . ARG A 1 90 ? 8.286 5.719 -8.292 1.00 80.69 90 ARG A N 1
ATOM 703 C CA . ARG A 1 90 ? 8.622 6.767 -7.310 1.00 80.69 90 ARG A CA 1
ATOM 704 C C . ARG A 1 90 ? 7.552 7.860 -7.192 1.00 80.69 90 ARG A C 1
ATOM 706 O O . ARG A 1 90 ? 7.462 8.510 -6.153 1.00 80.69 90 ARG A O 1
ATOM 713 N N . ARG A 1 91 ? 6.760 8.083 -8.247 1.00 85.19 91 ARG A N 1
ATOM 714 C CA . ARG A 1 91 ? 5.642 9.044 -8.258 1.00 85.19 91 ARG A CA 1
ATOM 715 C C . ARG A 1 91 ? 4.396 8.530 -7.545 1.00 85.19 91 ARG A C 1
ATOM 717 O O . ARG A 1 91 ? 3.511 9.334 -7.253 1.00 85.19 91 ARG A O 1
ATOM 724 N N . ILE A 1 92 ? 4.303 7.230 -7.264 1.00 86.94 92 ILE A N 1
ATOM 725 C CA . ILE A 1 92 ? 3.188 6.684 -6.493 1.00 86.94 92 ILE A CA 1
ATOM 726 C C . ILE A 1 92 ? 3.305 7.232 -5.073 1.00 86.94 92 ILE A C 1
ATOM 728 O O . ILE A 1 92 ? 4.159 6.827 -4.288 1.00 86.94 92 ILE A O 1
ATOM 732 N N . ARG A 1 93 ? 2.423 8.176 -4.753 1.00 87.69 93 ARG A N 1
ATOM 733 C CA . ARG A 1 93 ? 2.276 8.735 -3.415 1.00 87.69 93 ARG A CA 1
ATOM 734 C C . ARG A 1 93 ? 0.918 8.329 -2.869 1.00 87.69 93 ARG A C 1
ATOM 736 O O . ARG A 1 93 ? -0.094 8.414 -3.568 1.00 87.69 93 ARG A O 1
ATOM 743 N N . ILE A 1 94 ? 0.917 7.872 -1.627 1.00 90.81 94 ILE A N 1
ATOM 744 C CA . ILE A 1 94 ? -0.286 7.558 -0.865 1.00 90.81 94 ILE A CA 1
ATOM 745 C C . ILE A 1 94 ? -0.438 8.674 0.162 1.00 90.81 94 ILE A C 1
ATOM 747 O O . ILE A 1 94 ? 0.487 8.950 0.923 1.00 90.81 94 ILE A O 1
ATOM 751 N N . ASP A 1 95 ? -1.571 9.369 0.123 1.00 92.31 95 ASP A N 1
ATOM 752 C CA . ASP A 1 95 ? -1.890 10.404 1.104 1.00 92.31 95 ASP A CA 1
ATOM 753 C C . ASP A 1 95 ? -2.302 9.728 2.427 1.00 92.31 95 ASP A C 1
ATOM 755 O O . ASP A 1 95 ? -3.221 8.901 2.406 1.00 92.31 95 ASP A O 1
ATOM 759 N N . PRO A 1 96 ? -1.688 10.074 3.575 1.00 92.94 96 PRO A N 1
ATOM 760 C CA . PRO A 1 96 ? -2.100 9.558 4.876 1.00 92.94 96 PRO A CA 1
ATOM 761 C C . PRO A 1 96 ? -3.587 9.779 5.173 1.00 92.94 96 PRO A C 1
ATOM 763 O O . PRO A 1 96 ? -4.245 8.881 5.688 1.00 92.94 96 PRO A O 1
ATOM 766 N N . LYS A 1 97 ? -4.174 10.922 4.790 1.00 95.25 97 LYS A N 1
ATOM 767 C CA . LYS A 1 97 ? -5.616 11.171 4.963 1.00 95.25 97 LYS A CA 1
ATOM 768 C C . LYS A 1 97 ? -6.448 10.194 4.142 1.00 95.25 97 LYS A C 1
ATOM 770 O O . LYS A 1 97 ? -7.474 9.707 4.615 1.00 95.25 97 LYS A O 1
ATOM 775 N N . TRP A 1 98 ? -6.013 9.895 2.919 1.00 94.69 98 TRP A N 1
ATOM 776 C CA . TRP A 1 98 ? -6.666 8.889 2.084 1.00 94.69 98 TRP A CA 1
ATOM 777 C C . TRP A 1 98 ? -6.534 7.497 2.707 1.00 94.69 98 TRP A C 1
ATOM 779 O O . TRP A 1 98 ? -7.541 6.807 2.840 1.00 94.69 98 TRP A O 1
ATOM 789 N N . TYR A 1 99 ? -5.347 7.133 3.194 1.00 94.75 99 TYR A N 1
ATOM 790 C CA . TYR A 1 99 ? -5.106 5.866 3.883 1.00 94.75 99 TYR A CA 1
ATOM 791 C C . TYR A 1 99 ? -5.965 5.706 5.147 1.00 94.75 99 TYR A C 1
ATOM 793 O O . TYR A 1 99 ? -6.614 4.680 5.325 1.00 94.75 99 TYR A O 1
ATOM 801 N N . ARG A 1 100 ? -6.074 6.742 5.988 1.00 94.56 100 ARG A N 1
ATOM 802 C CA . ARG A 1 100 ? -6.964 6.732 7.163 1.00 94.56 100 ARG A CA 1
ATOM 803 C C . ARG A 1 100 ? -8.438 6.574 6.770 1.00 94.56 100 ARG A C 1
ATOM 805 O O . ARG A 1 100 ? -9.203 5.896 7.448 1.00 94.56 100 ARG A O 1
ATOM 812 N N . ARG A 1 101 ? -8.869 7.176 5.654 1.00 94.25 101 ARG A N 1
ATOM 813 C CA . ARG A 1 101 ? -10.235 6.969 5.136 1.00 94.25 101 ARG A CA 1
ATOM 814 C C . ARG A 1 101 ? -10.447 5.536 4.652 1.00 94.25 101 ARG A C 1
ATOM 816 O O . ARG A 1 101 ? -11.537 5.006 4.858 1.00 94.25 101 ARG A O 1
ATOM 823 N N . LEU A 1 102 ? -9.431 4.919 4.048 1.00 93.62 102 LEU A N 1
ATOM 824 C CA . LEU A 1 102 ? -9.466 3.513 3.649 1.00 93.62 102 LEU A CA 1
ATOM 825 C C . LEU A 1 102 ? -9.601 2.583 4.857 1.00 93.62 102 LEU A C 1
ATOM 827 O O . LEU A 1 102 ? -10.425 1.679 4.819 1.00 93.62 102 LEU A O 1
ATOM 831 N N . THR A 1 103 ? -8.849 2.810 5.934 1.00 92.56 103 THR A N 1
ATOM 832 C CA . THR A 1 103 ? -8.940 1.972 7.142 1.00 92.56 103 THR A CA 1
ATOM 833 C C . THR A 1 103 ? -10.240 2.173 7.918 1.00 92.56 103 THR A C 1
ATOM 835 O O . THR A 1 103 ? -10.668 1.261 8.616 1.00 92.56 103 THR A O 1
ATOM 838 N N . ALA A 1 104 ? -10.885 3.339 7.800 1.00 91.00 104 ALA A N 1
ATOM 839 C CA . ALA A 1 104 ? -12.139 3.630 8.495 1.00 91.00 104 ALA A CA 1
ATOM 840 C C . ALA A 1 104 ? -13.392 3.179 7.726 1.00 91.00 104 ALA A C 1
ATOM 842 O O . ALA A 1 104 ? -14.285 2.568 8.301 1.00 91.00 104 ALA A O 1
ATOM 843 N N . LYS A 1 105 ? -13.491 3.518 6.434 1.00 92.88 105 LYS A N 1
ATOM 844 C CA . LYS A 1 105 ? -14.697 3.266 5.617 1.00 92.88 105 LYS A CA 1
ATOM 845 C C . LYS A 1 105 ? -14.548 2.072 4.687 1.00 92.88 105 LYS A C 1
ATOM 847 O O . LYS A 1 105 ? -15.542 1.484 4.269 1.00 92.88 105 LYS A O 1
ATOM 852 N N . GLY A 1 106 ? -13.307 1.765 4.330 1.00 91.19 106 GLY A N 1
ATOM 853 C CA . GLY A 1 106 ? -12.995 0.765 3.332 1.00 91.19 106 GLY A CA 1
ATOM 854 C C . GLY A 1 106 ? -13.496 1.135 1.951 1.00 91.19 106 GLY A C 1
ATOM 855 O O . GLY A 1 106 ? -13.952 2.250 1.684 1.00 91.19 106 GLY A O 1
ATOM 856 N N . VAL A 1 107 ? -13.339 0.193 1.033 1.00 91.62 107 VAL A N 1
ATOM 857 C CA . VAL A 1 107 ? -13.633 0.389 -0.381 1.00 91.62 107 VAL A CA 1
ATOM 858 C C . VAL A 1 107 ? -14.245 -0.895 -0.913 1.00 91.62 107 VAL A C 1
ATOM 860 O O . VAL A 1 107 ? -13.677 -1.955 -0.716 1.00 91.62 107 VAL A O 1
ATOM 863 N N . SER A 1 108 ? -15.378 -0.816 -1.610 1.00 87.44 108 SER A N 1
ATOM 864 C CA . SER A 1 108 ? -16.010 -1.984 -2.255 1.00 87.44 108 SER A CA 1
ATOM 865 C C . SER A 1 108 ? -15.365 -2.366 -3.586 1.00 87.44 108 SER A C 1
ATOM 867 O O . SER A 1 108 ? -15.527 -3.484 -4.069 1.00 87.44 108 SER A O 1
ATOM 869 N N . ARG A 1 109 ? -14.691 -1.411 -4.237 1.00 83.88 109 ARG A N 1
ATOM 870 C CA . ARG A 1 109 ? -14.134 -1.573 -5.582 1.00 83.88 109 ARG A CA 1
ATOM 871 C C . ARG A 1 109 ? -12.881 -0.739 -5.782 1.00 83.88 109 ARG A C 1
ATOM 87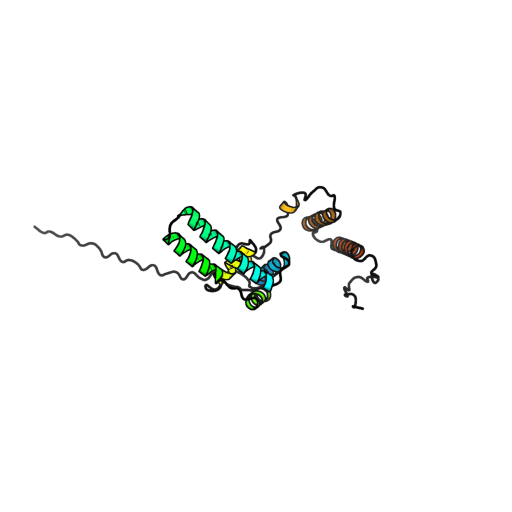3 O O . ARG A 1 109 ? -12.847 0.440 -5.437 1.00 83.88 109 ARG A O 1
ATOM 880 N N . SER A 1 110 ? -11.882 -1.304 -6.441 1.00 84.69 110 SER A N 1
ATOM 881 C CA . SER A 1 110 ? -10.762 -0.505 -6.921 1.00 84.69 110 SER A CA 1
ATOM 882 C C . SER A 1 110 ? -11.159 0.323 -8.137 1.00 84.69 110 SER A C 1
ATOM 884 O O . SER A 1 110 ? -11.691 -0.219 -9.108 1.00 84.69 110 SER A O 1
ATOM 886 N N . ASP A 1 111 ? -10.830 1.608 -8.129 1.00 86.69 111 ASP A N 1
ATOM 887 C CA . ASP A 1 111 ? -10.869 2.422 -9.339 1.00 86.69 111 ASP A CA 1
ATOM 888 C C . ASP A 1 111 ? -9.587 2.182 -10.159 1.00 86.69 111 ASP A C 1
ATOM 890 O O . ASP A 1 111 ? -8.525 1.881 -9.608 1.00 86.69 111 ASP A O 1
ATOM 894 N N . LYS A 1 112 ? -9.649 2.351 -11.483 1.00 87.19 112 LYS A N 1
ATOM 895 C CA . LYS A 1 112 ? -8.494 2.224 -12.387 1.00 87.19 112 LYS A CA 1
ATOM 896 C C . LYS A 1 112 ? -7.345 3.145 -11.964 1.00 87.19 112 LYS A C 1
ATOM 898 O O . LYS A 1 112 ? -6.184 2.784 -12.125 1.00 87.19 112 LYS A O 1
ATOM 903 N N . ARG A 1 113 ? -7.673 4.312 -11.397 1.00 86.44 113 ARG A N 1
ATOM 904 C CA . ARG A 1 113 ? -6.707 5.311 -10.910 1.00 86.44 113 ARG A CA 1
ATOM 905 C C . ARG A 1 113 ? -6.004 4.892 -9.617 1.00 86.44 113 ARG A C 1
ATOM 907 O O . ARG A 1 113 ? -4.817 5.153 -9.462 1.00 86.44 113 ARG A O 1
ATOM 914 N N . THR A 1 114 ? -6.719 4.237 -8.705 1.00 89.00 114 THR A N 1
ATOM 915 C CA . THR A 1 114 ? -6.208 3.845 -7.378 1.00 89.00 114 THR A CA 1
ATOM 916 C C . THR A 1 114 ? -5.686 2.412 -7.341 1.00 89.00 114 THR A C 1
ATOM 918 O O . THR A 1 114 ? -5.019 2.015 -6.388 1.00 89.00 114 THR A O 1
ATOM 921 N N . ARG A 1 115 ? -5.916 1.632 -8.402 1.00 90.25 115 ARG A N 1
ATOM 922 C CA . ARG A 1 115 ? -5.475 0.237 -8.520 1.00 90.25 115 ARG A CA 1
ATOM 923 C C . ARG A 1 115 ? -3.983 0.054 -8.242 1.00 90.25 115 ARG A C 1
ATOM 925 O O . ARG A 1 115 ? -3.612 -0.842 -7.492 1.00 90.25 115 ARG A O 1
ATOM 932 N N . THR A 1 116 ? -3.129 0.916 -8.789 1.00 91.50 116 THR A N 1
ATOM 933 C CA . THR A 1 116 ? -1.676 0.838 -8.566 1.00 91.50 116 THR A CA 1
ATOM 934 C C . THR A 1 116 ? -1.308 1.066 -7.097 1.00 91.50 116 THR A C 1
ATOM 936 O O . THR A 1 116 ? -0.428 0.387 -6.576 1.00 91.50 116 THR A O 1
ATOM 939 N N . GLN A 1 117 ? -2.010 1.972 -6.408 1.00 93.25 117 GLN A N 1
ATOM 940 C CA . GLN A 1 117 ? -1.804 2.223 -4.978 1.00 93.25 117 GLN A CA 1
ATOM 941 C C . GLN A 1 117 ? -2.223 1.009 -4.142 1.00 93.25 117 GLN A C 1
ATOM 943 O O . GLN A 1 117 ? -1.494 0.620 -3.237 1.00 93.25 117 GLN A O 1
ATOM 948 N N . PHE A 1 118 ? -3.342 0.357 -4.471 1.00 93.75 118 PHE A N 1
ATOM 949 C CA . PHE A 1 118 ? -3.757 -0.860 -3.769 1.00 93.75 118 PHE A CA 1
ATOM 950 C C . PHE A 1 118 ? -2.804 -2.036 -3.990 1.00 93.75 118 PHE A C 1
ATOM 952 O O . PHE A 1 118 ? -2.520 -2.760 -3.043 1.00 93.75 118 PHE A O 1
ATOM 959 N N . HIS A 1 119 ? -2.259 -2.210 -5.199 1.00 93.88 119 HIS A N 1
ATOM 960 C CA . HIS A 1 119 ? -1.213 -3.211 -5.424 1.00 93.88 119 HIS A CA 1
ATOM 961 C C . HIS A 1 119 ? 0.042 -2.923 -4.593 1.00 93.88 119 HIS A C 1
ATOM 963 O O . HIS A 1 119 ? 0.634 -3.856 -4.057 1.00 93.88 119 HIS A O 1
ATOM 969 N N . ALA A 1 120 ? 0.430 -1.652 -4.453 1.00 92.81 120 ALA A N 1
ATOM 970 C CA . ALA A 1 120 ? 1.548 -1.269 -3.597 1.00 92.81 120 ALA A CA 1
ATOM 971 C C . ALA A 1 120 ? 1.268 -1.560 -2.113 1.00 92.81 120 ALA A C 1
ATOM 973 O O . ALA A 1 120 ? 2.136 -2.093 -1.431 1.00 92.81 120 ALA A O 1
ATOM 974 N N . ILE A 1 121 ? 0.053 -1.272 -1.634 1.00 94.12 121 ILE A N 1
ATOM 975 C CA . ILE A 1 121 ? -0.388 -1.604 -0.269 1.00 94.12 121 ILE A CA 1
ATOM 976 C C . ILE A 1 121 ? -0.333 -3.119 -0.044 1.00 94.12 121 ILE A C 1
ATOM 978 O O . ILE A 1 121 ? 0.304 -3.577 0.900 1.00 94.12 121 ILE A O 1
ATOM 982 N N . ALA A 1 122 ? -0.959 -3.898 -0.929 1.00 93.62 122 ALA A N 1
ATOM 983 C CA . ALA A 1 122 ? -0.999 -5.352 -0.821 1.00 93.62 122 ALA A CA 1
ATOM 984 C C . ALA A 1 122 ? 0.416 -5.947 -0.792 1.00 93.62 122 ALA A C 1
ATOM 986 O O . ALA A 1 122 ? 0.748 -6.727 0.098 1.00 93.62 122 ALA A O 1
ATOM 987 N N . ARG A 1 123 ? 1.288 -5.487 -1.698 1.00 92.75 123 ARG A N 1
ATOM 988 C CA . ARG A 1 123 ? 2.691 -5.908 -1.743 1.00 92.75 123 ARG A CA 1
ATOM 989 C C . ARG A 1 123 ? 3.450 -5.539 -0.472 1.00 92.75 123 ARG A C 1
ATOM 991 O O . ARG A 1 123 ? 4.164 -6.384 0.052 1.00 92.75 123 ARG A O 1
ATOM 998 N N . PHE A 1 124 ? 3.269 -4.323 0.044 1.00 93.94 124 PHE A N 1
ATOM 999 C CA . PHE A 1 124 ? 3.924 -3.885 1.277 1.00 93.94 124 PHE A CA 1
ATOM 1000 C C . PHE A 1 124 ? 3.590 -4.795 2.454 1.00 93.94 124 PHE A C 1
ATOM 1002 O O . PHE A 1 124 ? 4.488 -5.173 3.209 1.00 93.94 124 PHE A O 1
ATOM 1009 N N . PHE A 1 125 ? 2.325 -5.194 2.580 1.00 90.75 125 PHE A N 1
ATOM 1010 C CA . PHE A 1 125 ? 1.880 -6.117 3.620 1.00 90.75 125 PHE A CA 1
ATOM 1011 C C . PHE A 1 125 ? 2.128 -7.596 3.295 1.00 90.75 125 PHE A C 1
ATOM 1013 O O . PHE A 1 125 ? 1.925 -8.434 4.166 1.00 90.75 125 PHE A O 1
ATOM 1020 N N . GLY A 1 126 ? 2.612 -7.925 2.094 1.00 90.06 126 GLY A N 1
ATOM 1021 C CA . GLY A 1 126 ? 2.862 -9.305 1.671 1.00 90.06 126 GLY A CA 1
ATOM 1022 C C . GLY A 1 126 ? 1.588 -10.102 1.379 1.00 90.06 126 GLY A C 1
ATOM 1023 O O . GLY A 1 126 ? 1.621 -11.327 1.387 1.00 90.06 126 GLY A O 1
ATOM 1024 N N . VAL A 1 127 ? 0.468 -9.425 1.123 1.00 91.56 127 VAL A N 1
ATOM 1025 C CA . VAL A 1 127 ? -0.820 -10.058 0.820 1.00 91.56 127 VAL A CA 1
ATOM 1026 C C . VAL A 1 127 ? -1.132 -9.990 -0.670 1.00 91.56 127 VAL A C 1
ATOM 1028 O O . VAL A 1 127 ? -0.643 -9.125 -1.404 1.00 91.56 127 VAL A O 1
ATOM 1031 N N . ARG A 1 128 ? -1.990 -10.902 -1.135 1.00 90.56 128 ARG A N 1
ATOM 1032 C CA . ARG A 1 128 ? -2.562 -10.803 -2.481 1.00 90.56 128 ARG A CA 1
ATOM 1033 C C . ARG A 1 128 ? -3.438 -9.559 -2.562 1.00 90.56 128 ARG A C 1
ATOM 1035 O O . ARG A 1 128 ? -4.071 -9.163 -1.587 1.00 90.56 128 ARG A O 1
A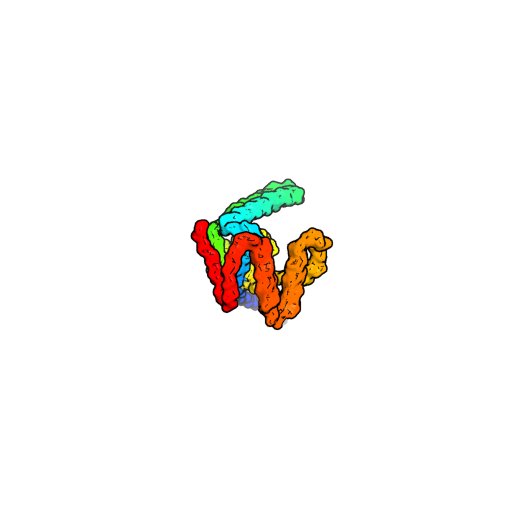TOM 1042 N N . TYR A 1 129 ? -3.491 -8.958 -3.742 1.00 91.06 129 TYR A N 1
ATOM 1043 C CA . TYR A 1 129 ? -4.291 -7.761 -3.967 1.00 91.06 129 TYR A CA 1
ATOM 1044 C C . TYR A 1 129 ? -5.779 -8.013 -3.691 1.00 91.06 129 TYR A C 1
ATOM 1046 O O . TYR A 1 129 ? -6.405 -7.241 -2.974 1.00 91.06 129 TYR A O 1
ATOM 1054 N N . GLU A 1 130 ? -6.305 -9.130 -4.180 1.00 89.75 130 GLU A N 1
ATOM 1055 C CA . GLU A 1 130 ? -7.670 -9.597 -3.940 1.00 89.75 130 GLU A CA 1
ATOM 1056 C C . GLU A 1 130 ? -7.900 -9.951 -2.464 1.00 89.75 130 GLU A C 1
ATOM 1058 O O . GLU A 1 130 ? -8.982 -9.711 -1.935 1.00 89.75 130 GLU A O 1
ATOM 1063 N N . GLY A 1 131 ? -6.849 -10.411 -1.773 1.00 87.81 131 GLY A N 1
ATOM 1064 C CA . GLY A 1 131 ? -6.880 -10.767 -0.353 1.00 87.81 131 GLY A CA 1
ATOM 1065 C C . GLY A 1 131 ? -7.294 -9.615 0.561 1.00 87.81 131 GLY A C 1
ATOM 1066 O O . GLY A 1 131 ? -7.887 -9.843 1.609 1.00 87.81 131 GLY A O 1
ATOM 1067 N N . LEU A 1 132 ? -7.087 -8.359 0.149 1.00 90.44 132 LEU A N 1
ATOM 1068 C CA . LEU A 1 132 ? -7.568 -7.210 0.922 1.00 90.44 132 LEU A CA 1
ATOM 1069 C C . LEU A 1 132 ? -9.090 -7.240 1.138 1.00 90.44 132 LEU A C 1
ATOM 1071 O O . LEU A 1 132 ? -9.555 -6.711 2.143 1.00 90.44 132 LEU A O 1
ATOM 1075 N N . TRP A 1 133 ? -9.848 -7.880 0.247 1.00 92.19 133 TRP A N 1
ATOM 1076 C CA . TRP A 1 133 ? -11.301 -8.037 0.344 1.00 92.19 133 TRP A CA 1
ATOM 1077 C C . TRP A 1 133 ? -11.754 -9.425 0.808 1.00 92.19 133 TRP A C 1
ATOM 1079 O O . TRP A 1 133 ? -12.954 -9.642 0.971 1.00 92.19 133 TRP A O 1
ATOM 1089 N N . GLU A 1 134 ? -10.830 -10.362 1.021 1.00 88.75 134 GLU A N 1
ATOM 1090 C CA . GLU A 1 134 ? -11.175 -11.705 1.481 1.00 88.75 134 GLU A CA 1
ATOM 1091 C C . GLU A 1 134 ? -11.528 -11.658 2.978 1.00 88.75 134 GLU A C 1
ATOM 1093 O O . GLU A 1 134 ? -10.764 -11.102 3.775 1.00 88.75 134 GLU A O 1
ATOM 1098 N N . PRO A 1 135 ? -12.674 -12.223 3.399 1.00 83.75 135 PRO A N 1
ATOM 1099 C CA . PRO A 1 135 ? -13.042 -12.262 4.812 1.00 83.75 135 PRO A CA 1
ATOM 1100 C C . PRO A 1 135 ? -12.017 -13.038 5.652 1.00 83.75 135 PRO A C 1
ATOM 1102 O O . PRO A 1 135 ? -11.824 -12.698 6.816 1.00 83.75 135 PRO A O 1
ATOM 1105 N N . ASP A 1 136 ? -11.285 -13.967 5.040 1.00 81.12 136 ASP A N 1
ATOM 1106 C CA . ASP A 1 136 ? -10.302 -14.825 5.704 1.00 81.12 136 ASP A CA 1
ATOM 1107 C C . ASP A 1 136 ? -8.857 -14.446 5.339 1.00 81.12 136 ASP A C 1
ATOM 1109 O O . ASP A 1 136 ? -8.005 -15.307 5.136 1.00 81.12 136 ASP A O 1
ATOM 1113 N N . LEU A 1 137 ? -8.555 -13.143 5.238 1.00 73.12 137 LEU A N 1
ATOM 1114 C CA . LEU A 1 137 ? -7.212 -12.660 4.872 1.00 73.12 137 LEU A CA 1
ATOM 1115 C C . LEU A 1 137 ? -6.095 -13.225 5.768 1.00 73.12 137 LEU A C 1
ATOM 1117 O O . LEU A 1 137 ? -4.967 -13.403 5.311 1.00 73.12 137 LEU A O 1
ATOM 1121 N N . ILE A 1 138 ? -6.410 -13.502 7.033 1.00 64.25 138 ILE A N 1
ATOM 1122 C CA . ILE A 1 138 ? -5.518 -14.191 7.962 1.00 64.25 138 ILE A CA 1
ATOM 1123 C C . ILE A 1 138 ? -6.155 -15.527 8.317 1.00 64.25 138 ILE A C 1
ATOM 1125 O O . ILE A 1 138 ? -6.794 -15.679 9.355 1.00 64.25 138 ILE A O 1
ATOM 1129 N N . THR A 1 139 ? -5.978 -16.519 7.451 1.00 54.53 139 THR A N 1
ATOM 1130 C CA . THR A 1 139 ? -6.114 -17.909 7.875 1.00 54.53 139 THR A CA 1
ATOM 1131 C C . THR A 1 139 ? -4.921 -18.236 8.763 1.00 54.53 139 THR A C 1
ATOM 1133 O O . THR A 1 139 ? -3.831 -18.508 8.255 1.00 54.53 139 THR A O 1
ATOM 1136 N N . PHE A 1 140 ? -5.111 -18.205 10.082 1.00 46.44 140 PHE A N 1
ATOM 1137 C CA . PHE A 1 140 ? -4.222 -18.921 10.992 1.00 46.44 140 PHE A CA 1
ATOM 1138 C C . PHE A 1 140 ? -4.374 -20.401 10.660 1.00 46.44 140 PHE A C 1
ATOM 1140 O O . PHE A 1 140 ? -5.331 -21.054 11.072 1.00 46.44 140 PHE A O 1
ATOM 1147 N N . LYS A 1 141 ? -3.473 -20.934 9.837 1.00 42.97 141 LYS A N 1
ATOM 1148 C CA . LYS A 1 141 ? -3.385 -22.377 9.685 1.00 42.97 141 LYS A CA 1
ATOM 1149 C C . LYS A 1 141 ? -2.840 -22.905 11.007 1.00 42.97 141 LYS A C 1
ATOM 1151 O O . LYS A 1 141 ? -1.654 -22.766 11.277 1.00 42.97 141 LYS A O 1
ATOM 1156 N N . LEU A 1 142 ? -3.703 -23.495 11.833 1.00 43.56 142 LEU A N 1
ATOM 1157 C CA . LEU A 1 142 ? -3.313 -24.127 13.101 1.00 43.56 142 LEU A CA 1
ATOM 1158 C C . LEU A 1 142 ? -2.234 -25.215 12.937 1.00 43.56 142 LEU A C 1
ATOM 1160 O O . LEU A 1 142 ? -1.541 -25.567 13.886 1.00 43.56 142 LEU A O 1
ATOM 1164 N N . THR A 1 143 ? -1.995 -25.693 11.715 1.00 47.47 143 THR A N 1
ATOM 1165 C CA . THR A 1 143 ? -0.835 -26.534 11.396 1.00 47.47 143 THR A CA 1
ATOM 1166 C C . THR A 1 143 ? 0.515 -25.852 11.641 1.00 47.47 143 THR A C 1
ATOM 1168 O O . THR A 1 143 ? 1.489 -26.555 11.882 1.00 47.47 143 THR A O 1
ATOM 1171 N N . ASP A 1 144 ? 0.595 -24.518 11.642 1.00 44.50 144 ASP A N 1
ATOM 1172 C CA . ASP A 1 144 ? 1.839 -23.794 11.944 1.00 44.50 144 ASP A CA 1
ATOM 1173 C C . ASP A 1 144 ? 2.076 -23.643 13.462 1.00 44.50 144 ASP A C 1
ATOM 1175 O O . ASP A 1 144 ? 3.202 -23.394 13.884 1.00 44.50 144 ASP A O 1
ATOM 1179 N N . LEU A 1 145 ? 1.048 -23.863 14.294 1.00 49.06 145 LEU A N 1
ATOM 1180 C CA . LEU A 1 145 ? 1.164 -23.956 15.760 1.00 49.06 145 LEU A CA 1
ATOM 1181 C C . LEU A 1 145 ? 1.676 -25.327 16.225 1.00 49.06 145 LEU A C 1
ATOM 1183 O O . LEU A 1 145 ? 2.130 -25.468 17.356 1.00 49.06 145 LEU A O 1
ATOM 1187 N N . HIS A 1 146 ? 1.642 -26.328 15.343 1.00 44.53 146 HIS A N 1
ATOM 1188 C CA . HIS A 1 146 ? 2.223 -27.647 15.589 1.00 44.53 146 HIS A CA 1
ATOM 1189 C C . HIS A 1 146 ? 3.739 -27.685 15.364 1.00 44.53 146 HIS A C 1
ATOM 1191 O O . HIS A 1 146 ? 4.368 -28.705 15.650 1.00 44.53 146 HIS A O 1
ATOM 1197 N N . GLN A 1 147 ? 4.351 -26.604 14.866 1.00 49.38 147 GLN A N 1
ATOM 1198 C CA . GLN A 1 147 ? 5.801 -26.486 14.936 1.00 49.38 147 GLN A CA 1
ATOM 1199 C C . GLN A 1 147 ? 6.174 -26.067 16.360 1.00 49.38 147 GLN A C 1
ATOM 1201 O O . GLN A 1 147 ? 5.803 -24.967 16.770 1.00 49.38 147 GLN A O 1
ATOM 1206 N N . PRO A 1 148 ? 6.894 -26.905 17.131 1.00 46.62 148 PRO A N 1
ATOM 1207 C CA . PRO A 1 148 ? 7.340 -26.528 18.461 1.00 46.62 148 PRO A CA 1
ATOM 1208 C C . PRO A 1 148 ? 8.296 -25.343 18.313 1.00 46.62 148 PRO A C 1
ATOM 1210 O O . PRO A 1 148 ? 9.452 -25.503 17.914 1.00 46.62 148 PRO A O 1
ATOM 1213 N N . ILE A 1 149 ? 7.800 -24.135 18.590 1.00 51.69 149 ILE A N 1
ATOM 1214 C CA . ILE A 1 149 ? 8.613 -22.925 18.662 1.00 51.69 149 ILE A CA 1
ATOM 1215 C C . ILE A 1 149 ? 9.472 -23.068 19.918 1.00 51.69 149 ILE A C 1
ATOM 1217 O O . ILE A 1 149 ? 9.111 -22.606 20.994 1.00 51.69 149 ILE A O 1
ATOM 1221 N N . MET A 1 150 ? 10.614 -23.731 19.733 1.00 48.34 150 MET A N 1
ATOM 1222 C CA . MET A 1 150 ? 11.667 -23.965 20.718 1.00 48.34 150 MET A CA 1
ATOM 1223 C C . MET A 1 150 ? 11.266 -24.843 21.923 1.00 48.34 150 MET A C 1
ATOM 1225 O O . MET A 1 150 ? 10.098 -24.920 22.301 1.00 48.34 150 MET A O 1
ATOM 1229 N N . PRO A 1 151 ? 12.231 -25.544 22.556 1.00 49.34 151 PRO A N 1
ATOM 1230 C CA . PRO A 1 151 ? 11.982 -26.187 23.843 1.00 49.34 151 PRO A CA 1
ATOM 1231 C C . PRO A 1 151 ? 11.471 -25.142 24.853 1.00 49.34 151 PRO A C 1
ATOM 1233 O O . PRO A 1 151 ? 11.918 -23.992 24.800 1.00 49.34 151 PRO A O 1
ATOM 1236 N N . PRO A 1 152 ? 10.553 -25.511 25.765 1.00 48.44 152 PRO A N 1
ATOM 1237 C CA . PRO A 1 152 ? 9.852 -24.590 26.654 1.00 48.44 152 PRO A CA 1
ATOM 1238 C C . PRO A 1 152 ? 10.795 -24.086 27.751 1.00 48.44 152 PRO A C 1
ATOM 1240 O O . PRO A 1 152 ? 10.712 -24.483 28.907 1.00 48.44 152 PRO A O 1
ATOM 1243 N N . THR A 1 153 ? 11.732 -23.214 27.399 1.00 52.72 153 THR A N 1
ATOM 1244 C CA . THR A 1 153 ? 12.565 -22.492 28.367 1.00 52.72 153 THR A CA 1
ATOM 1245 C C . THR A 1 153 ? 11.887 -21.216 28.843 1.00 52.72 153 THR A C 1
ATOM 1247 O O . THR A 1 153 ? 12.294 -20.648 29.852 1.00 52.72 153 THR A O 1
ATOM 1250 N N . ASN A 1 154 ? 10.829 -20.770 28.158 1.00 53.09 154 ASN A N 1
ATOM 1251 C CA . ASN A 1 154 ? 10.126 -19.546 28.494 1.00 53.09 154 ASN A CA 1
ATOM 1252 C C . ASN A 1 154 ? 8.678 -19.843 28.899 1.00 53.09 154 ASN A C 1
ATOM 1254 O O . ASN A 1 154 ? 7.898 -20.362 28.103 1.00 53.09 154 ASN A O 1
ATOM 1258 N N . ARG A 1 155 ? 8.309 -19.481 30.134 1.00 54.28 155 ARG A N 1
ATOM 1259 C CA . ARG A 1 155 ? 6.960 -19.634 30.718 1.00 54.28 155 ARG A CA 1
ATOM 1260 C C . ARG A 1 155 ? 5.832 -19.131 29.805 1.00 54.28 155 ARG A C 1
ATOM 1262 O O . ARG A 1 155 ? 4.753 -19.709 29.792 1.00 54.28 155 ARG A O 1
ATOM 1269 N N . PHE A 1 156 ? 6.113 -18.141 28.955 1.00 50.66 156 PHE A N 1
ATOM 1270 C CA . PHE A 1 156 ? 5.180 -17.600 27.960 1.00 50.66 156 PHE A CA 1
ATOM 1271 C C . PHE A 1 156 ? 4.778 -18.593 26.855 1.00 50.66 156 PHE A C 1
ATOM 1273 O O . PHE A 1 156 ? 3.659 -18.517 26.349 1.00 50.66 156 PHE A O 1
ATOM 1280 N N . ALA A 1 157 ? 5.630 -19.568 26.521 1.00 53.06 157 ALA A N 1
ATOM 1281 C CA . ALA A 1 157 ? 5.318 -20.602 25.530 1.00 53.06 157 ALA A CA 1
ATOM 1282 C C . ALA A 1 157 ? 4.212 -21.559 26.014 1.00 53.06 157 ALA A C 1
ATOM 1284 O O . ALA A 1 157 ? 3.410 -22.039 25.216 1.00 53.06 157 ALA A O 1
ATOM 1285 N N . ILE A 1 158 ? 4.105 -21.767 27.333 1.00 55.69 158 ILE A N 1
ATOM 1286 C CA . ILE A 1 158 ? 3.047 -22.582 27.950 1.00 55.69 158 ILE A CA 1
ATOM 1287 C C . ILE A 1 158 ? 1.675 -21.930 27.729 1.00 55.69 158 ILE A C 1
ATOM 1289 O O . ILE A 1 158 ? 0.687 -22.625 27.501 1.00 55.69 158 ILE A O 1
ATOM 1293 N N . HIS A 1 159 ? 1.604 -20.597 27.762 1.00 55.41 159 HIS A N 1
ATOM 1294 C CA . HIS A 1 159 ? 0.357 -19.865 27.535 1.00 55.41 159 HIS A CA 1
ATOM 1295 C C . HIS A 1 159 ? -0.069 -19.897 26.068 1.00 55.41 159 HIS A C 1
ATOM 1297 O O . HIS A 1 159 ? -1.257 -20.044 25.796 1.00 55.41 159 HIS A O 1
ATOM 1303 N N . ALA A 1 160 ? 0.885 -19.832 25.134 1.00 55.75 160 ALA A N 1
ATOM 1304 C CA . ALA A 1 160 ? 0.601 -19.998 23.713 1.00 55.75 160 ALA A CA 1
ATOM 1305 C C . ALA A 1 160 ? 0.023 -21.392 23.431 1.00 55.75 160 ALA A C 1
ATOM 1307 O O . ALA A 1 160 ? -1.053 -21.481 22.853 1.00 55.75 160 ALA A O 1
ATOM 1308 N N . GLN A 1 161 ? 0.656 -22.460 23.933 1.00 56.03 161 GLN A N 1
ATOM 1309 C CA . GLN A 1 161 ? 0.165 -23.834 23.769 1.00 56.03 161 GLN A CA 1
ATOM 1310 C C . GLN A 1 161 ? -1.250 -24.019 24.345 1.00 56.03 161 GLN A C 1
ATOM 1312 O O . GLN A 1 161 ? -2.121 -24.587 23.696 1.00 56.03 161 GLN A O 1
ATOM 1317 N N . LYS A 1 162 ? -1.516 -23.463 25.533 1.00 55.56 162 LYS A N 1
ATOM 1318 C CA . LYS A 1 162 ? -2.845 -23.518 26.164 1.00 55.56 162 LYS A CA 1
ATOM 1319 C C . LYS A 1 162 ? -3.909 -22.732 25.397 1.00 55.56 162 LYS A C 1
ATOM 1321 O O . LYS A 1 162 ? -5.073 -23.116 25.420 1.00 55.56 162 LYS A O 1
ATOM 1326 N N . LEU A 1 163 ? -3.527 -21.642 24.729 1.00 57.75 163 LEU A N 1
ATOM 1327 C CA . LEU A 1 163 ? -4.422 -20.859 23.877 1.00 57.75 163 LEU A CA 1
ATOM 1328 C C . LEU A 1 163 ? -4.794 -21.632 22.602 1.00 57.75 163 LEU A C 1
ATOM 1330 O O . LEU A 1 163 ? -5.936 -21.561 22.160 1.00 57.75 163 LEU A O 1
ATOM 1334 N N . VAL A 1 164 ? -3.851 -22.397 22.046 1.00 59.88 164 VAL A N 1
ATOM 1335 C CA . VAL A 1 164 ? -4.101 -23.313 20.922 1.00 59.88 164 VAL A CA 1
ATOM 1336 C C . VAL A 1 164 ? -5.072 -24.412 21.328 1.00 59.88 164 VAL A C 1
ATOM 1338 O O . VAL A 1 164 ? -6.094 -24.575 20.668 1.00 59.88 164 VAL A O 1
ATOM 1341 N N . ASP A 1 165 ? -4.829 -25.076 22.461 1.00 57.75 165 ASP A N 1
ATOM 1342 C CA . ASP A 1 165 ? -5.727 -26.115 22.980 1.00 57.75 165 ASP A CA 1
ATOM 1343 C C . ASP A 1 165 ? -7.149 -25.575 23.220 1.00 57.75 165 ASP A C 1
ATOM 1345 O O . ASP A 1 165 ? -8.136 -26.248 22.920 1.00 57.75 165 ASP A O 1
ATOM 1349 N N . LEU A 1 166 ? -7.265 -24.332 23.704 1.00 56.66 166 LEU A N 1
ATOM 1350 C CA . LEU A 1 166 ? -8.532 -23.619 23.902 1.00 56.66 166 LEU A CA 1
ATOM 1351 C C . LEU A 1 166 ? -9.272 -23.328 22.592 1.00 56.66 166 LEU A C 1
ATOM 1353 O O . LEU A 1 166 ? -10.497 -23.419 22.555 1.00 56.66 166 LEU A O 1
ATOM 1357 N N . LEU A 1 167 ? -8.553 -22.979 21.528 1.00 58.28 167 LEU A N 1
ATOM 1358 C CA . LEU A 1 167 ? -9.140 -22.707 20.215 1.00 58.28 167 LEU A CA 1
ATOM 1359 C C . LEU A 1 167 ? -9.503 -23.995 19.465 1.00 58.28 167 LEU A C 1
ATOM 1361 O O . LEU A 1 167 ? -10.471 -24.001 18.709 1.00 58.28 167 LEU A O 1
ATOM 1365 N N . GLU A 1 168 ? -8.763 -25.081 19.695 1.00 57.84 168 GLU A N 1
ATOM 1366 C CA . GLU A 1 168 ? -9.008 -26.384 19.070 1.00 57.84 168 GLU A CA 1
ATOM 1367 C C . GLU A 1 168 ? -10.116 -27.189 19.765 1.00 57.84 168 GLU A C 1
ATOM 1369 O O . GLU A 1 168 ? -10.888 -27.868 19.090 1.00 57.84 168 GLU A O 1
ATOM 1374 N N . HIS A 1 169 ? -10.247 -27.091 21.095 1.00 56.06 169 HIS A N 1
ATOM 1375 C CA . HIS A 1 169 ? -11.153 -27.942 21.885 1.00 56.06 169 HIS A CA 1
ATOM 1376 C C . HIS A 1 169 ? -12.279 -27.166 22.604 1.00 56.06 169 HIS A C 1
ATOM 1378 O O . HIS A 1 169 ? -13.201 -27.768 23.160 1.00 56.06 169 HIS A O 1
ATOM 1384 N N . GLY A 1 170 ? -12.235 -25.830 22.620 1.00 48.84 170 GLY A N 1
ATOM 1385 C CA . GLY A 1 170 ? -13.077 -24.967 23.457 1.00 48.84 170 GLY A CA 1
ATOM 1386 C C . GLY A 1 170 ? -14.401 -24.526 22.835 1.00 48.84 170 GLY A C 1
ATOM 1387 O O . GLY A 1 170 ? -14.708 -23.337 22.805 1.00 48.84 170 GLY A O 1
ATOM 1388 N N . GLY A 1 171 ? -15.238 -25.475 22.417 1.00 47.88 171 GLY A N 1
ATOM 1389 C CA . GLY A 1 171 ? -16.651 -25.237 22.097 1.00 47.88 171 GLY A CA 1
ATOM 1390 C C . GLY A 1 171 ? -17.522 -24.953 23.333 1.00 47.88 171 GLY A C 1
ATOM 1391 O O . GLY A 1 171 ? -18.473 -25.687 23.580 1.00 47.88 171 GLY A O 1
ATOM 1392 N N . GLY A 1 172 ? -17.212 -23.908 24.115 1.00 48.25 172 GLY A N 1
ATOM 1393 C CA . GLY A 1 172 ? -18.151 -23.352 25.106 1.00 48.25 172 GLY A CA 1
ATOM 1394 C C . GLY A 1 172 ? -17.773 -23.408 26.592 1.00 48.25 172 GLY A C 1
ATOM 1395 O O . GLY A 1 172 ? -18.672 -23.381 27.425 1.00 48.25 172 GLY A O 1
ATOM 1396 N N . ARG A 1 173 ? -16.491 -23.446 26.982 1.00 52.72 173 ARG A N 1
ATOM 1397 C CA . ARG A 1 173 ? -16.104 -23.326 28.409 1.00 52.72 173 ARG A CA 1
ATOM 1398 C C . ARG A 1 173 ? -15.492 -21.957 28.720 1.00 52.72 173 ARG A C 1
ATOM 1400 O O . ARG A 1 173 ? -14.280 -21.817 28.849 1.00 52.72 173 ARG A O 1
ATOM 1407 N N . TYR A 1 174 ? -16.367 -20.956 28.824 1.00 52.25 174 TYR A N 1
ATOM 1408 C CA . TYR A 1 174 ? -16.049 -19.546 29.106 1.00 52.25 174 TYR A CA 1
ATOM 1409 C C . TYR A 1 174 ? -15.382 -19.321 30.476 1.00 52.25 174 TYR A C 1
ATOM 1411 O O . TYR A 1 174 ? -14.529 -18.446 30.608 1.00 52.25 174 TYR A O 1
ATOM 1419 N N . ASP A 1 175 ? -15.700 -20.150 31.473 1.00 53.41 175 ASP A N 1
ATOM 1420 C CA . ASP A 1 175 ? -15.184 -19.999 32.843 1.00 53.41 175 ASP A CA 1
ATOM 1421 C C . ASP A 1 175 ? -13.673 -20.254 32.941 1.00 53.41 175 ASP A C 1
ATOM 1423 O O . ASP A 1 175 ? -12.963 -19.637 33.738 1.00 53.41 175 ASP A O 1
ATOM 1427 N N . TYR A 1 176 ? -13.156 -21.133 32.079 1.00 53.41 176 TYR A N 1
ATOM 1428 C CA . TYR A 1 176 ? -11.725 -21.422 32.008 1.00 53.41 176 TYR A CA 1
ATOM 1429 C C . TYR A 1 176 ? -10.932 -20.272 31.361 1.00 53.41 176 TYR A C 1
ATOM 1431 O O . TYR A 1 176 ? -9.789 -20.006 31.721 1.00 53.41 176 TYR A O 1
ATOM 1439 N N . LEU A 1 177 ? -11.551 -19.549 30.422 1.00 56.25 177 LEU A N 1
ATOM 1440 C CA . LEU A 1 177 ? -10.944 -18.382 29.783 1.00 56.25 177 LEU A CA 1
ATOM 1441 C C . LEU A 1 177 ? -10.898 -17.183 30.740 1.00 56.25 177 LEU A C 1
ATOM 1443 O O . LEU A 1 177 ? -9.894 -16.478 30.782 1.00 56.25 177 LEU A O 1
ATOM 1447 N N . MET A 1 178 ? -11.957 -16.990 31.534 1.00 58.16 178 MET A N 1
ATOM 1448 C CA . MET A 1 178 ? -11.991 -15.950 32.565 1.00 58.16 178 MET A CA 1
ATOM 1449 C C . MET A 1 178 ? -10.943 -16.202 33.646 1.00 58.16 178 MET A C 1
ATOM 1451 O O . MET A 1 178 ? -10.163 -15.312 33.948 1.00 58.16 178 MET A O 1
ATOM 1455 N N . THR A 1 179 ? -10.810 -17.439 34.130 1.00 60.06 179 THR A N 1
ATOM 1456 C CA . THR A 1 179 ? -9.766 -17.789 35.112 1.00 60.06 179 THR A CA 1
ATOM 1457 C C . THR A 1 179 ? -8.341 -17.648 34.564 1.00 60.06 179 THR A C 1
ATOM 1459 O O . THR A 1 179 ? -7.433 -17.263 35.305 1.00 60.06 179 THR A O 1
ATOM 1462 N N . LEU A 1 180 ? -8.122 -17.905 33.268 1.00 60.75 180 LEU A N 1
ATOM 1463 C CA . LEU A 1 180 ? -6.835 -17.645 32.613 1.00 60.75 180 LEU A CA 1
ATOM 1464 C C . LEU A 1 180 ? -6.546 -16.139 32.502 1.00 60.75 180 LEU A C 1
ATOM 1466 O O . LEU A 1 180 ? -5.418 -15.716 32.755 1.00 60.75 180 LEU A O 1
ATOM 1470 N N . LEU A 1 181 ? -7.553 -15.337 32.144 1.00 62.84 181 LEU A N 1
ATOM 1471 C CA . LEU A 1 181 ? -7.449 -13.878 32.074 1.00 62.84 181 LEU A CA 1
ATOM 1472 C C . LEU A 1 181 ? -7.207 -13.263 33.457 1.00 62.84 181 LEU A C 1
ATOM 1474 O O . LEU A 1 181 ? -6.310 -12.434 33.587 1.00 62.84 181 LEU A O 1
ATOM 1478 N N . ASP A 1 182 ? -7.915 -13.725 34.486 1.00 64.56 182 ASP A N 1
ATOM 1479 C CA . ASP A 1 182 ? -7.728 -13.297 35.875 1.00 64.56 182 ASP A CA 1
ATOM 1480 C C . ASP A 1 182 ? -6.315 -13.624 36.374 1.00 64.56 182 ASP A C 1
ATOM 1482 O O . ASP A 1 182 ? -5.667 -12.799 37.017 1.00 64.56 182 ASP A O 1
ATOM 1486 N N . SER A 1 183 ? -5.794 -14.803 36.016 1.00 63.53 183 SER A N 1
ATOM 1487 C CA . SER A 1 183 ? -4.430 -15.210 36.373 1.00 63.53 183 SER A CA 1
ATOM 1488 C C . SER A 1 183 ? -3.371 -14.347 35.676 1.00 63.53 183 SER A C 1
ATOM 1490 O O . SER A 1 183 ? -2.408 -13.921 36.310 1.00 63.53 183 SER A O 1
ATOM 1492 N N . LEU A 1 184 ? -3.560 -14.042 34.385 1.00 63.31 184 LEU A N 1
ATOM 1493 C CA . LEU A 1 184 ? -2.665 -13.161 33.624 1.00 63.31 184 LEU A CA 1
ATOM 1494 C C . LEU A 1 184 ? -2.716 -11.714 34.130 1.00 63.31 184 LEU A C 1
ATOM 1496 O O . LEU A 1 184 ? -1.685 -11.045 34.183 1.00 63.31 184 LEU A O 1
ATOM 1500 N N . HIS A 1 185 ? -3.894 -11.235 34.527 1.00 61.19 185 HIS A N 1
ATOM 1501 C CA . HIS A 1 185 ? -4.072 -9.904 35.097 1.00 61.19 185 HIS A CA 1
ATOM 1502 C C . HIS A 1 185 ? -3.403 -9.789 36.475 1.00 61.19 185 HIS A C 1
ATOM 1504 O O . HIS A 1 185 ? -2.695 -8.817 36.738 1.00 61.19 185 HIS A O 1
ATOM 1510 N N . ALA A 1 186 ? -3.552 -10.803 37.332 1.00 64.06 186 ALA A N 1
ATOM 1511 C CA . ALA A 1 186 ? -2.888 -10.856 38.634 1.00 64.06 186 ALA A CA 1
ATOM 1512 C C . ALA A 1 186 ? -1.353 -10.894 38.517 1.00 64.06 186 ALA A C 1
ATOM 1514 O O . ALA A 1 186 ? -0.659 -10.275 39.323 1.00 64.06 186 ALA A O 1
ATOM 1515 N N . GLU A 1 187 ? -0.812 -11.579 37.504 1.00 62.34 187 GLU A N 1
ATOM 1516 C CA . GLU A 1 187 ? 0.636 -11.634 37.261 1.00 62.34 187 GLU A CA 1
ATOM 1517 C C . GLU A 1 187 ? 1.181 -10.326 36.653 1.00 62.34 187 GLU A C 1
ATOM 1519 O O . GLU A 1 187 ? 2.300 -9.920 36.967 1.00 62.34 187 GLU A O 1
ATOM 1524 N N . ALA A 1 188 ? 0.390 -9.629 35.828 1.00 63.19 188 ALA A N 1
ATOM 1525 C CA . ALA A 1 188 ? 0.762 -8.339 35.243 1.00 63.19 188 ALA A CA 1
ATOM 1526 C C . ALA A 1 188 ? 0.676 -7.164 36.240 1.00 63.19 188 ALA A C 1
ATOM 1528 O O . ALA A 1 188 ? 1.432 -6.200 36.107 1.00 63.19 188 ALA A O 1
ATOM 1529 N N . PHE A 1 189 ? -0.201 -7.249 37.250 1.00 61.88 189 PHE A N 1
ATOM 1530 C CA . PHE A 1 189 ? -0.436 -6.192 38.244 1.00 61.88 189 PHE A CA 1
ATOM 1531 C C . PHE A 1 189 ? -0.319 -6.703 39.697 1.00 61.88 189 PHE A C 1
ATOM 1533 O O . PHE A 1 189 ? -1.302 -6.702 40.439 1.00 61.88 189 PHE A O 1
ATOM 1540 N N . PRO A 1 190 ? 0.887 -7.076 40.166 1.00 55.84 190 PRO A N 1
ATOM 1541 C CA . PRO A 1 190 ? 1.088 -7.725 41.470 1.00 55.84 190 PRO A CA 1
ATOM 1542 C C . PRO A 1 190 ? 0.807 -6.835 42.700 1.00 55.84 190 PRO A C 1
ATOM 1544 O O . PRO A 1 190 ? 0.744 -7.339 43.822 1.00 55.84 190 PRO A O 1
ATOM 1547 N N . HIS A 1 191 ? 0.647 -5.517 42.522 1.00 53.47 191 HIS A N 1
ATOM 1548 C CA . HIS A 1 191 ? 0.402 -4.547 43.604 1.00 53.47 191 HIS A CA 1
ATOM 1549 C C . HIS A 1 191 ? -0.878 -3.715 43.425 1.00 53.47 191 HIS A C 1
ATOM 1551 O O . HIS A 1 191 ? -1.164 -2.846 44.249 1.00 53.47 191 HIS A O 1
ATOM 1557 N N . GLY A 1 192 ? -1.665 -3.974 42.377 1.00 49.62 192 GLY A N 1
ATOM 1558 C CA . GLY A 1 192 ? -2.975 -3.349 42.218 1.00 49.62 192 GLY A CA 1
ATOM 1559 C C . GLY A 1 192 ? -3.964 -3.991 43.184 1.00 49.62 192 GLY A C 1
ATOM 1560 O O . GLY A 1 192 ? -4.115 -5.212 43.188 1.00 49.62 192 GLY A O 1
ATOM 1561 N N . LYS A 1 193 ? -4.650 -3.197 44.015 1.00 45.25 193 LYS A N 1
ATOM 1562 C CA . LYS A 1 193 ? -5.814 -3.681 44.767 1.00 45.25 193 LYS A CA 1
ATOM 1563 C C . LYS A 1 193 ? -6.872 -4.099 43.747 1.00 45.25 193 LYS A C 1
ATOM 1565 O O . LYS A 1 193 ? -7.631 -3.257 43.280 1.00 45.25 193 LYS A O 1
ATOM 1570 N N . ALA A 1 194 ? -6.908 -5.379 43.385 1.00 45.06 194 ALA A N 1
ATOM 1571 C CA . ALA A 1 194 ? -8.029 -5.946 42.658 1.00 45.06 194 ALA A CA 1
ATOM 1572 C C . ALA A 1 194 ? -9.262 -5.739 43.542 1.00 45.06 194 ALA A C 1
ATOM 1574 O O . ALA A 1 194 ? -9.406 -6.376 44.591 1.00 45.06 194 ALA A O 1
ATOM 1575 N N . GLY A 1 195 ? -10.096 -4.765 43.174 1.00 44.91 195 GLY A N 1
ATOM 1576 C CA . GLY A 1 195 ? -11.407 -4.593 43.775 1.00 44.91 195 GLY A CA 1
ATOM 1577 C C . GLY A 1 195 ? -12.100 -5.947 43.746 1.00 44.91 195 GLY A C 1
ATOM 1578 O O . GLY A 1 195 ? -12.050 -6.654 42.744 1.00 44.91 195 GLY A O 1
ATOM 1579 N N . ARG A 1 196 ? -12.663 -6.357 44.881 1.00 40.53 196 ARG A N 1
ATOM 1580 C CA . ARG A 1 196 ? -13.399 -7.615 45.007 1.00 40.53 196 ARG A CA 1
ATOM 1581 C C . ARG A 1 196 ? -14.448 -7.652 43.887 1.00 40.53 196 ARG A C 1
ATOM 1583 O O . ARG A 1 196 ? -15.385 -6.863 43.908 1.00 40.53 196 ARG A O 1
ATOM 1590 N N . HIS A 1 197 ? -14.234 -8.507 42.892 1.00 46.50 197 HIS A N 1
ATOM 1591 C CA . HIS A 1 197 ? -15.075 -8.575 41.704 1.00 46.50 197 HIS A CA 1
ATOM 1592 C C . HIS A 1 197 ? -16.413 -9.232 42.060 1.00 46.50 197 HIS A C 1
ATOM 1594 O O . HIS A 1 197 ? -16.470 -10.433 42.325 1.00 46.50 197 HIS A O 1
ATOM 1600 N N . GLU A 1 198 ? -17.497 -8.459 42.048 1.00 41.69 198 GLU A N 1
ATOM 1601 C CA . GLU A 1 198 ? -18.816 -9.020 41.765 1.00 41.69 198 GLU A CA 1
ATOM 1602 C C . GLU A 1 198 ? -18.886 -9.298 40.261 1.00 41.69 198 GLU A C 1
ATOM 1604 O O . GLU A 1 198 ? -18.504 -8.469 39.431 1.00 41.69 198 GLU A O 1
ATOM 1609 N N . ALA A 1 199 ? -19.301 -10.513 39.910 1.00 37.97 199 ALA A N 1
ATOM 1610 C CA . ALA A 1 199 ? -19.343 -10.985 38.536 1.00 37.97 199 ALA A CA 1
ATOM 1611 C C . ALA A 1 199 ? -20.182 -10.039 37.654 1.00 37.97 199 ALA A C 1
ATOM 1613 O O . ALA A 1 199 ? -21.399 -9.969 37.803 1.00 37.97 199 ALA A O 1
ATOM 1614 N N . GLY A 1 200 ? -19.536 -9.341 36.712 1.00 42.69 200 GLY A N 1
ATOM 1615 C CA . GLY A 1 200 ? -20.228 -8.690 35.593 1.00 42.69 200 GLY A CA 1
ATOM 1616 C C . GLY A 1 200 ? -19.839 -7.252 35.245 1.00 42.69 200 GLY A C 1
ATOM 1617 O O . GLY A 1 200 ? -20.274 -6.784 34.196 1.00 42.69 200 GLY A O 1
ATOM 1618 N N . ALA A 1 201 ? -19.018 -6.550 36.031 1.00 39.97 201 ALA A N 1
ATOM 1619 C CA . ALA A 1 201 ? -18.663 -5.158 35.729 1.00 39.97 201 ALA A CA 1
ATOM 1620 C C . ALA A 1 201 ? -17.156 -4.979 35.488 1.00 39.97 201 ALA A C 1
ATOM 1622 O O . ALA A 1 201 ? -16.351 -5.011 36.415 1.00 39.97 201 A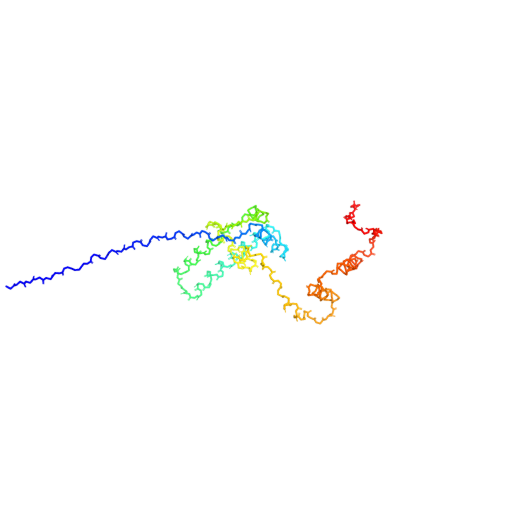LA A O 1
ATOM 1623 N N . TRP A 1 202 ? -16.782 -4.764 34.224 1.00 44.47 202 TRP A N 1
ATOM 1624 C CA . TRP A 1 202 ? -15.471 -4.231 33.855 1.00 44.47 202 TRP A CA 1
ATOM 1625 C C . TRP A 1 202 ? -15.533 -2.707 33.942 1.00 44.47 202 TRP A C 1
ATOM 1627 O O . TRP A 1 202 ? -15.987 -2.048 33.008 1.00 44.47 202 TRP A O 1
ATOM 1637 N N . THR A 1 203 ? -15.094 -2.142 35.060 1.00 50.31 203 THR A N 1
ATOM 1638 C CA . THR A 1 203 ? -14.789 -0.710 35.151 1.00 50.31 203 THR A CA 1
ATOM 1639 C C . THR A 1 203 ? -13.280 -0.533 35.132 1.00 50.31 203 THR A C 1
ATOM 1641 O O . THR A 1 203 ? -12.566 -1.174 35.903 1.00 50.31 203 THR A O 1
ATOM 1644 N N . MET A 1 204 ? -12.801 0.306 34.211 1.00 39.16 204 MET A N 1
ATOM 1645 C CA . MET A 1 204 ? -11.403 0.739 34.177 1.00 39.16 204 MET A CA 1
ATOM 1646 C C . MET A 1 204 ? -11.056 1.428 35.505 1.00 39.16 204 MET A C 1
ATOM 1648 O O . MET A 1 204 ? -11.926 2.107 36.054 1.00 39.16 204 MET A O 1
ATOM 1652 N N . PRO A 1 205 ? -9.831 1.256 36.030 1.00 43.75 205 PRO A N 1
ATOM 1653 C CA . PRO A 1 205 ? -9.391 2.009 37.194 1.00 43.75 205 PRO A CA 1
ATOM 1654 C C . PRO A 1 205 ? -9.377 3.501 36.845 1.00 43.75 205 PRO A C 1
ATOM 1656 O O . PRO A 1 205 ? -8.851 3.878 35.795 1.00 43.75 205 PRO A O 1
ATOM 1659 N N . ASP A 1 206 ? -9.978 4.319 37.706 1.00 46.66 206 ASP A N 1
ATOM 1660 C CA . ASP A 1 206 ? -9.870 5.771 37.601 1.00 46.66 206 ASP A CA 1
ATOM 1661 C C . ASP A 1 206 ? -8.402 6.176 37.803 1.00 46.66 206 ASP A C 1
ATOM 1663 O O . ASP A 1 206 ? -7.712 5.651 38.682 1.00 46.66 206 ASP A O 1
ATOM 1667 N N . GLU A 1 207 ? -7.919 7.052 36.921 1.00 43.97 207 GLU A N 1
ATOM 1668 C CA . GLU A 1 207 ? -6.567 7.606 36.963 1.00 43.97 207 GLU A CA 1
ATOM 1669 C C . GLU A 1 207 ? -6.447 8.577 38.150 1.00 43.97 207 GLU A C 1
ATOM 1671 O O . GLU A 1 207 ? -7.136 9.599 38.175 1.00 43.97 207 GLU A O 1
ATOM 1676 N N . ASP A 1 208 ? -5.570 8.251 39.105 1.00 43.09 208 ASP A N 1
ATOM 1677 C CA . ASP A 1 208 ? -4.986 9.205 40.063 1.00 43.09 208 ASP A CA 1
ATOM 1678 C C . ASP A 1 208 ? -3.729 9.864 39.464 1.00 43.09 208 ASP A C 1
ATOM 1680 O O . ASP A 1 208 ? -2.887 9.130 38.885 1.00 43.09 208 ASP A O 1
#

Radius of gyration: 28.98 Å; chains: 1; bounding box: 45×39×121 Å

Foldseek 3Di:
DDDDDDDDDDPPPPPPPPPPPDADQLAAQLLLLQLLLVLCVVVVHDLVRLQVLLLVVLLVVLVVQLVVQCVVPVDPVSSVVSNVVSVVSNPDGDDSVNSVCCNVRGDRHDDPVCLVVLVSSCVSSVHDSSLSRDSPVDDPPCVVVVPQPDDPPDPVSVVVVVVSVCVVPVPDDVVVVVVVVVVVVCVVCVPDPPDPDDPDDDDDDDDD

Secondary structure (DSSP, 8-state):
--------------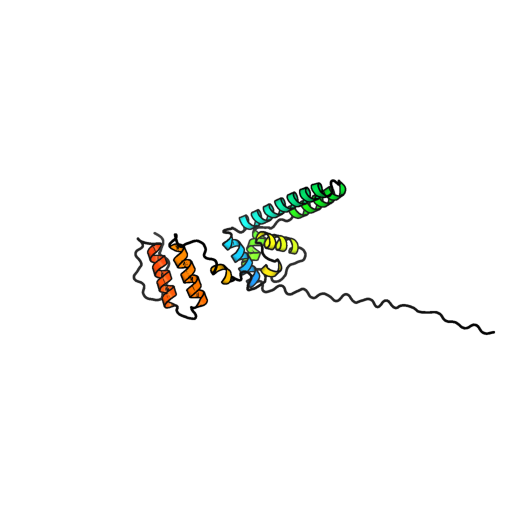-------PPP----HHHHHHHHHHHHHHTT--HHHHHHHHHHHHHHHHHHHHHHHHHHH--HHHHHHHHHHHHHHHT----HHHHHHHHHH--SS--TTTHHHHHHHHHHHT--TGGGG-TTSS---GGGTTS--SSS-SHHHHHHHHHHHHHHH-SS-HHHHHHHHHHHHHHH-TTS------TT---PPPP-

pLDDT: mean 71.12, std 19.78, range [37.97, 95.25]

Sequence (208 aa):
MVKSKLAPGTTQAEGIKQRHRLPIRMGEPVVFARNLRLLTVMRGLTAEEACKGIAEMLRREADAERDRVWERTKDSDARQAASKKAQMMRRIRIDPKWYRRLTAKGVSRSDKRTRTQFHAIARFFGVRYEGLWEPDLITFKLTDLHQPIMPPTNRFAIHAQKLVDLLEHGGGRYDYLMTLLDSLHAEAFPHGKAGRHEAGAWTMPDED